Protein AF-A0A849Q914-F1 (afdb_monomer_lite)

Structure (mmCIF, N/CA/C/O backbone):
data_AF-A0A849Q914-F1
#
_entry.id   AF-A0A849Q914-F1
#
loop_
_atom_site.group_PDB
_atom_site.id
_atom_site.type_symbol
_atom_site.label_atom_id
_atom_site.label_alt_id
_atom_site.label_comp_id
_atom_site.label_asym_id
_atom_site.label_entity_id
_atom_site.label_seq_id
_atom_site.pdbx_PDB_ins_code
_atom_site.Cartn_x
_atom_site.Cartn_y
_atom_site.Cartn_z
_atom_site.occupancy
_atom_site.B_iso_or_equiv
_atom_site.auth_seq_id
_atom_site.auth_comp_id
_atom_site.auth_asym_id
_atom_site.auth_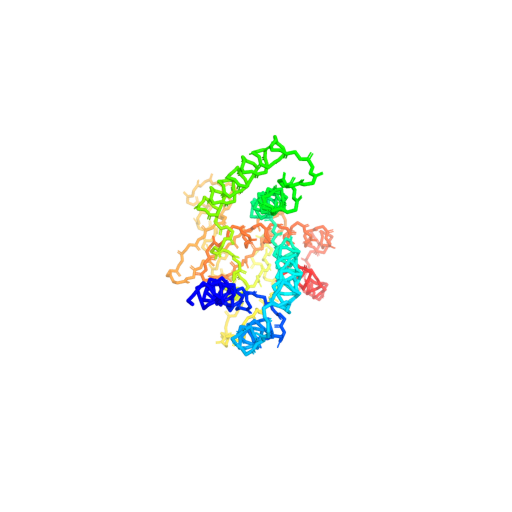atom_id
_atom_site.pdbx_PDB_model_num
ATOM 1 N N . MET A 1 1 ? 28.921 -7.777 -35.679 1.00 70.25 1 MET A N 1
ATOM 2 C CA . MET A 1 1 ? 29.040 -7.859 -34.203 1.00 70.25 1 MET A CA 1
ATOM 3 C C . MET A 1 1 ? 28.288 -6.753 -33.464 1.00 70.25 1 MET A C 1
ATOM 5 O O . MET A 1 1 ? 27.562 -7.087 -32.542 1.00 70.25 1 MET A O 1
ATOM 9 N N . HIS A 1 2 ? 28.379 -5.479 -33.864 1.00 85.31 2 HIS A N 1
ATOM 10 C CA . HIS A 1 2 ? 27.750 -4.351 -33.146 1.00 85.31 2 HIS A CA 1
ATOM 11 C C . HIS A 1 2 ? 26.230 -4.501 -32.893 1.00 85.31 2 HIS A C 1
ATOM 13 O O . HIS A 1 2 ? 25.750 -4.245 -31.796 1.00 85.31 2 HIS A O 1
ATOM 19 N N . ILE A 1 3 ? 25.469 -4.997 -33.877 1.00 89.38 3 ILE A N 1
ATOM 20 C CA . ILE A 1 3 ? 24.004 -5.167 -33.765 1.00 89.38 3 ILE A CA 1
ATOM 21 C C . ILE A 1 3 ? 23.613 -6.214 -32.710 1.00 89.38 3 ILE A C 1
ATOM 23 O O . ILE A 1 3 ? 22.624 -6.033 -32.005 1.00 89.38 3 ILE A O 1
ATOM 27 N N . LEU A 1 4 ? 24.382 -7.301 -32.584 1.00 90.56 4 LEU A N 1
ATOM 28 C CA . LEU A 1 4 ? 24.101 -8.350 -31.598 1.00 90.56 4 LEU A CA 1
ATOM 29 C C . LEU A 1 4 ? 24.264 -7.823 -30.169 1.00 90.56 4 LEU A C 1
ATOM 31 O O . LEU A 1 4 ? 23.431 -8.123 -29.321 1.00 90.56 4 LEU A O 1
ATOM 35 N N . TRP A 1 5 ? 25.277 -6.987 -29.926 1.00 92.12 5 TRP A N 1
ATOM 36 C CA . TRP A 1 5 ? 25.487 -6.339 -28.629 1.00 92.12 5 TRP A CA 1
ATOM 37 C C . TRP A 1 5 ? 24.351 -5.382 -28.261 1.00 92.12 5 TRP A C 1
ATOM 39 O O . TRP A 1 5 ? 23.868 -5.419 -27.133 1.00 92.12 5 TRP A O 1
ATOM 49 N N . ILE A 1 6 ? 23.863 -4.589 -29.222 1.00 88.56 6 ILE A N 1
ATOM 50 C CA . ILE A 1 6 ? 22.700 -3.714 -29.011 1.00 88.56 6 ILE A CA 1
ATOM 51 C C . ILE A 1 6 ? 21.460 -4.544 -28.654 1.00 88.56 6 ILE A C 1
ATOM 53 O O . ILE A 1 6 ? 20.799 -4.263 -27.654 1.00 88.56 6 ILE A O 1
ATOM 57 N N . LYS A 1 7 ? 21.163 -5.597 -29.432 1.00 90.62 7 LYS A N 1
ATOM 58 C CA . LYS A 1 7 ? 20.038 -6.506 -29.148 1.00 90.62 7 LYS A CA 1
ATOM 59 C C . LYS A 1 7 ? 20.150 -7.115 -27.751 1.00 90.62 7 LYS A C 1
ATOM 61 O O . LYS A 1 7 ? 19.164 -7.127 -27.022 1.00 90.62 7 LYS A O 1
ATOM 66 N N . ALA A 1 8 ? 21.336 -7.595 -27.380 1.00 92.31 8 ALA A N 1
ATOM 67 C CA . ALA A 1 8 ? 21.582 -8.180 -26.066 1.00 92.31 8 ALA A CA 1
ATOM 68 C C . ALA A 1 8 ? 21.318 -7.173 -24.936 1.00 92.31 8 ALA A C 1
ATOM 70 O O . ALA A 1 8 ? 20.673 -7.529 -23.953 1.00 92.31 8 ALA A O 1
ATOM 71 N N . GLY A 1 9 ? 21.733 -5.912 -25.103 1.00 89.81 9 GLY A N 1
ATOM 72 C CA . GLY A 1 9 ? 21.447 -4.836 -24.152 1.00 89.81 9 GLY A CA 1
ATOM 73 C C . GLY A 1 9 ? 19.947 -4.595 -23.956 1.00 89.81 9 GLY A C 1
ATOM 74 O O . GLY A 1 9 ? 19.469 -4.596 -22.822 1.00 89.81 9 GLY A O 1
ATOM 75 N N . TYR A 1 10 ? 19.183 -4.471 -25.047 1.00 89.31 10 TYR A N 1
ATOM 76 C CA . TYR A 1 10 ? 17.724 -4.313 -24.967 1.00 89.31 10 TYR A CA 1
ATOM 77 C C . TYR A 1 10 ? 17.042 -5.510 -24.303 1.00 89.31 10 TYR A C 1
ATOM 79 O O . TYR A 1 10 ? 16.193 -5.326 -23.434 1.00 89.31 10 TYR A O 1
ATOM 87 N N . VAL A 1 11 ? 17.423 -6.734 -24.679 1.00 91.69 11 VAL A N 1
ATOM 88 C CA . VAL A 1 11 ? 16.864 -7.952 -24.078 1.00 91.69 11 VAL A CA 1
ATOM 89 C C . VAL A 1 11 ? 17.163 -7.996 -22.580 1.00 91.69 11 VAL A C 1
ATOM 91 O O . VAL A 1 11 ? 16.253 -8.251 -21.799 1.00 91.69 11 VAL A O 1
ATOM 94 N N . ALA A 1 12 ? 18.392 -7.684 -22.159 1.00 92.81 12 ALA A N 1
ATOM 95 C CA . ALA A 1 12 ? 18.756 -7.647 -20.745 1.00 92.81 12 ALA A CA 1
ATOM 96 C C . ALA A 1 12 ? 17.922 -6.623 -19.955 1.00 92.81 12 ALA A C 1
ATOM 98 O O . ALA A 1 12 ? 17.397 -6.951 -18.891 1.00 92.81 12 ALA A O 1
ATOM 99 N N . MET A 1 13 ? 17.733 -5.411 -20.493 1.00 88.44 13 MET A N 1
ATOM 100 C CA . MET A 1 13 ? 16.889 -4.388 -19.862 1.00 88.44 13 MET A CA 1
ATOM 101 C C . MET A 1 13 ? 15.427 -4.832 -19.742 1.00 88.44 13 MET A C 1
ATOM 103 O O . MET A 1 13 ? 14.807 -4.640 -18.697 1.00 88.44 13 MET A O 1
ATOM 107 N N . ILE A 1 14 ? 14.869 -5.451 -20.785 1.00 90.56 14 ILE A N 1
ATOM 108 C CA . ILE A 1 14 ? 13.480 -5.923 -20.758 1.00 90.56 14 ILE A CA 1
ATOM 109 C C . ILE A 1 14 ? 13.318 -7.093 -19.796 1.00 90.56 14 ILE A C 1
ATOM 111 O O . ILE A 1 14 ? 12.334 -7.131 -19.068 1.00 90.56 14 ILE A O 1
ATOM 115 N N . LEU A 1 15 ? 14.278 -8.016 -19.727 1.00 91.50 15 LEU A N 1
ATOM 116 C CA . LEU A 1 15 ? 14.240 -9.105 -18.751 1.00 91.50 15 LEU A CA 1
ATOM 117 C C . LEU A 1 15 ? 14.307 -8.580 -17.311 1.00 91.50 15 LEU A C 1
ATOM 119 O O . LEU A 1 15 ? 13.577 -9.077 -16.454 1.00 91.50 15 LEU A O 1
ATOM 123 N N . ALA A 1 16 ? 15.108 -7.542 -17.050 1.00 89.56 16 ALA A N 1
ATOM 124 C CA . ALA A 1 16 ? 15.115 -6.869 -15.752 1.00 89.56 16 ALA A CA 1
ATOM 125 C C . ALA A 1 16 ? 13.740 -6.253 -15.424 1.00 89.56 16 ALA A C 1
ATOM 127 O O . ALA A 1 16 ? 13.233 -6.428 -14.316 1.00 89.56 16 ALA A O 1
ATOM 128 N N . LEU A 1 17 ? 13.093 -5.607 -16.402 1.00 87.81 17 LEU A N 1
ATOM 129 C CA . LEU A 1 17 ? 11.728 -5.088 -16.253 1.00 87.81 17 LEU A CA 1
ATOM 130 C C . LEU A 1 17 ? 10.697 -6.202 -16.034 1.00 87.81 17 LEU A C 1
ATOM 132 O O . LEU A 1 17 ? 9.824 -6.058 -15.187 1.00 87.81 17 LEU A O 1
ATOM 136 N N . VAL A 1 18 ? 10.799 -7.327 -16.745 1.00 91.25 18 VAL A N 1
ATOM 137 C CA . VAL A 1 18 ? 9.916 -8.494 -16.571 1.00 91.25 18 VAL A CA 1
ATOM 138 C C . VAL A 1 18 ? 10.019 -9.049 -15.155 1.00 91.25 18 VAL A C 1
ATOM 140 O O . VAL A 1 18 ? 8.987 -9.334 -14.548 1.00 91.25 18 VAL A O 1
ATOM 143 N N . ALA A 1 19 ? 11.236 -9.183 -14.621 1.00 88.62 19 ALA A N 1
ATOM 144 C CA . ALA A 1 19 ? 11.455 -9.641 -13.252 1.00 88.62 19 ALA A CA 1
ATOM 145 C C . ALA A 1 19 ? 10.833 -8.676 -12.230 1.00 88.62 19 ALA A C 1
ATOM 147 O O . ALA A 1 19 ? 10.186 -9.109 -11.277 1.00 88.62 19 ALA A O 1
ATOM 148 N N . PHE A 1 20 ? 10.963 -7.369 -12.467 1.00 87.31 20 PHE A N 1
ATOM 149 C CA . PHE A 1 20 ? 10.314 -6.347 -11.652 1.00 87.31 20 PHE A CA 1
ATOM 150 C C . PHE A 1 20 ? 8.779 -6.425 -11.729 1.00 87.31 20 PHE A C 1
ATOM 152 O O . PHE A 1 20 ? 8.122 -6.434 -10.689 1.00 87.31 20 PHE A O 1
ATOM 159 N N . TYR A 1 21 ? 8.195 -6.572 -12.926 1.00 89.06 21 TYR A N 1
ATOM 160 C CA . TYR A 1 21 ? 6.750 -6.781 -13.092 1.00 89.06 21 TYR A CA 1
ATOM 161 C C . TYR A 1 21 ? 6.258 -8.024 -12.382 1.00 89.06 21 TYR A C 1
ATOM 163 O O . TYR A 1 21 ? 5.237 -7.972 -11.709 1.00 89.06 21 TYR A O 1
ATOM 171 N N . PHE A 1 22 ? 7.010 -9.113 -12.480 1.00 89.31 22 PHE A N 1
ATOM 172 C CA . PHE A 1 22 ? 6.649 -10.364 -11.837 1.00 89.31 22 PHE A CA 1
ATOM 173 C C . PHE A 1 22 ? 6.577 -10.212 -10.313 1.00 89.31 22 PHE A C 1
ATOM 175 O O . PHE A 1 22 ? 5.685 -10.768 -9.675 1.00 89.31 22 PHE A O 1
ATOM 182 N N . ALA A 1 23 ? 7.485 -9.427 -9.723 1.00 84.94 23 ALA A N 1
ATOM 183 C CA . ALA A 1 23 ? 7.426 -9.081 -8.308 1.00 84.94 23 ALA A CA 1
ATOM 184 C C . ALA A 1 23 ? 6.233 -8.160 -7.987 1.00 84.94 23 ALA A C 1
ATOM 186 O O . ALA A 1 23 ? 5.504 -8.427 -7.036 1.00 84.94 23 ALA A O 1
ATOM 187 N N . MET A 1 24 ? 5.990 -7.117 -8.790 1.00 83.75 24 MET A N 1
ATOM 188 C CA . MET A 1 24 ? 4.871 -6.185 -8.575 1.00 83.75 24 MET A CA 1
ATOM 189 C C . MET A 1 24 ? 3.490 -6.836 -8.726 1.00 83.75 24 MET A C 1
ATOM 191 O O . MET A 1 24 ? 2.578 -6.527 -7.964 1.00 83.75 24 MET A O 1
ATOM 195 N N . GLU A 1 25 ? 3.310 -7.736 -9.691 1.00 85.06 25 GLU A N 1
ATOM 196 C CA . GLU A 1 25 ? 2.038 -8.427 -9.943 1.00 85.06 25 GLU A CA 1
ATOM 197 C C . GLU A 1 25 ? 1.623 -9.355 -8.800 1.00 85.06 25 GLU A C 1
ATOM 199 O O . GLU A 1 25 ? 0.443 -9.668 -8.676 1.00 85.06 25 GLU A O 1
ATOM 204 N N . ARG A 1 26 ? 2.565 -9.781 -7.950 1.00 81.06 26 ARG A N 1
ATOM 205 C CA . ARG A 1 26 ? 2.239 -10.508 -6.713 1.00 81.06 26 ARG A CA 1
ATOM 206 C C . ARG A 1 26 ? 1.626 -9.605 -5.646 1.00 81.06 26 ARG A C 1
ATOM 208 O O . ARG A 1 26 ? 0.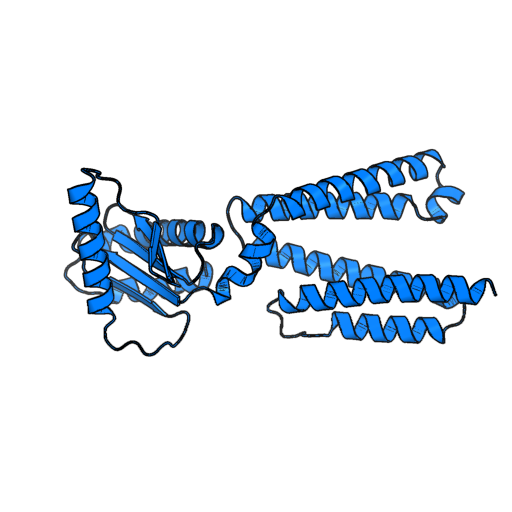939 -10.105 -4.766 1.00 81.06 26 ARG A O 1
ATOM 215 N N . VAL A 1 27 ? 1.894 -8.301 -5.714 1.00 75.81 27 VAL A N 1
ATOM 216 C CA . VAL A 1 27 ? 1.403 -7.302 -4.754 1.00 75.81 27 VAL A CA 1
ATOM 217 C C . VAL A 1 27 ? 0.066 -6.706 -5.204 1.00 75.81 27 VAL A C 1
ATOM 219 O O . VAL A 1 27 ? -0.763 -6.335 -4.379 1.00 75.81 27 VAL A O 1
ATOM 222 N N . LEU A 1 28 ? -0.163 -6.601 -6.514 1.00 76.75 28 LEU A N 1
ATOM 223 C CA . LEU A 1 28 ? -1.410 -6.071 -7.060 1.00 76.75 28 LEU A CA 1
ATOM 224 C C . LEU A 1 28 ? -2.567 -7.081 -6.912 1.00 76.75 28 LEU A C 1
ATOM 226 O O . LEU A 1 28 ? -2.416 -8.232 -7.308 1.00 76.75 28 LEU A O 1
ATOM 230 N N . PRO A 1 29 ? -3.761 -6.659 -6.455 1.00 69.06 29 PRO A N 1
ATOM 231 C CA . PRO A 1 29 ? -4.911 -7.549 -6.266 1.00 69.06 29 PRO A CA 1
ATOM 232 C C . PRO A 1 29 ? -5.704 -7.799 -7.557 1.00 69.06 29 PRO A C 1
ATOM 234 O O . PRO A 1 29 ? -6.812 -8.331 -7.514 1.00 69.06 29 PRO A O 1
ATOM 237 N N . TYR A 1 30 ? -5.197 -7.357 -8.711 1.00 76.38 30 TYR A N 1
ATOM 238 C CA . TYR A 1 30 ? -5.884 -7.561 -9.980 1.00 76.38 30 TYR A CA 1
ATOM 239 C C . TYR A 1 30 ? -5.674 -9.003 -10.463 1.00 76.38 30 TYR A C 1
ATOM 241 O O . TYR A 1 30 ? -4.548 -9.496 -10.415 1.00 76.38 30 TYR A O 1
ATOM 249 N N . PRO A 1 31 ? -6.707 -9.653 -11.032 1.00 73.75 31 PRO A N 1
ATOM 250 C CA . PRO A 1 31 ? -6.624 -11.034 -11.518 1.00 73.75 31 PRO A CA 1
ATOM 251 C C . PRO A 1 31 ? -5.733 -11.195 -12.761 1.00 73.75 31 PRO A C 1
ATOM 253 O O . PRO A 1 31 ? -5.594 -12.292 -13.294 1.00 73.75 31 PRO A O 1
ATOM 256 N N . THR A 1 32 ? -5.115 -10.116 -13.245 1.00 75.56 32 THR A N 1
ATOM 257 C CA . THR A 1 32 ? -4.175 -10.100 -14.371 1.00 75.56 32 THR A CA 1
ATOM 258 C C . THR A 1 32 ? -2.798 -10.634 -13.970 1.00 75.56 32 THR A C 1
ATOM 260 O O . THR A 1 32 ? -1.778 -10.053 -14.343 1.00 75.56 32 THR A O 1
ATOM 263 N N . HIS A 1 33 ? -2.754 -11.711 -13.186 1.00 71.25 33 HIS A N 1
ATOM 264 C CA . HIS A 1 33 ? -1.507 -12.353 -12.794 1.00 71.25 33 HIS A CA 1
ATOM 265 C C . HIS A 1 33 ? -0.747 -12.748 -14.070 1.00 71.25 33 HIS A C 1
ATOM 267 O O . HIS A 1 33 ? -1.279 -13.467 -14.916 1.00 71.25 33 HIS A O 1
ATOM 273 N N . HIS A 1 34 ? 0.478 -12.242 -14.228 1.00 87.56 34 HIS A N 1
ATOM 274 C CA . HIS A 1 34 ? 1.384 -12.487 -15.357 1.00 87.56 34 HIS A CA 1
ATOM 275 C C . HIS A 1 34 ? 1.131 -11.704 -16.647 1.00 87.56 34 HIS A C 1
ATOM 277 O O . HIS A 1 34 ? 1.932 -11.842 -17.570 1.00 87.56 34 HIS A O 1
ATOM 283 N N . ALA A 1 35 ? 0.099 -10.862 -16.755 1.00 88.56 35 ALA A N 1
ATOM 284 C CA . ALA A 1 35 ? -0.178 -10.153 -18.008 1.00 88.56 35 ALA A CA 1
ATOM 285 C C . ALA A 1 35 ? 0.988 -9.239 -18.445 1.00 88.56 35 ALA A C 1
ATOM 287 O O . ALA A 1 35 ? 1.417 -9.286 -19.603 1.00 88.56 35 ALA A O 1
ATOM 288 N N . PHE A 1 36 ? 1.551 -8.455 -17.523 1.00 87.88 36 PHE A N 1
ATOM 289 C CA . PHE A 1 36 ? 2.678 -7.566 -17.802 1.00 87.88 36 PHE A CA 1
ATOM 290 C C . PHE A 1 36 ? 3.968 -8.361 -18.001 1.00 87.88 36 PHE A C 1
ATOM 292 O O . PHE A 1 36 ? 4.693 -8.108 -18.967 1.00 87.88 36 PHE A O 1
ATOM 299 N N . SER A 1 37 ? 4.232 -9.367 -17.164 1.00 91.38 37 SER A N 1
ATOM 300 C CA . SER A 1 37 ? 5.420 -10.217 -17.318 1.00 91.38 37 SER A CA 1
ATOM 301 C C . SER A 1 37 ? 5.430 -10.975 -18.649 1.00 91.38 37 SER A C 1
ATOM 303 O O . SER A 1 37 ? 6.449 -10.981 -19.338 1.00 91.38 37 SER A O 1
ATOM 305 N N . ILE A 1 38 ? 4.297 -11.558 -19.055 1.00 93.31 38 ILE A N 1
ATOM 306 C CA . ILE A 1 38 ? 4.147 -12.251 -20.343 1.00 93.31 38 ILE A CA 1
ATOM 307 C C . ILE A 1 38 ? 4.343 -11.264 -21.493 1.00 93.31 38 ILE A C 1
ATOM 309 O O . ILE A 1 38 ? 5.084 -11.569 -22.427 1.00 93.31 38 ILE A O 1
ATOM 313 N N . SER A 1 39 ? 3.750 -10.065 -21.415 1.00 91.94 39 SER A N 1
ATOM 314 C CA . SER A 1 39 ? 3.932 -9.047 -22.456 1.00 91.94 39 SER A CA 1
ATOM 315 C C . SER A 1 39 ? 5.409 -8.677 -22.648 1.00 91.94 39 SER A C 1
ATOM 317 O O . SER A 1 39 ? 5.887 -8.626 -23.781 1.00 91.94 39 SER A O 1
ATOM 319 N N . GLY A 1 40 ? 6.171 -8.530 -21.559 1.00 91.62 40 GLY A N 1
ATOM 320 C CA . GLY A 1 40 ? 7.600 -8.238 -21.634 1.00 91.62 40 GLY A CA 1
ATOM 321 C C . GLY A 1 40 ? 8.426 -9.401 -22.196 1.00 91.62 40 GLY A C 1
ATOM 322 O O . GLY A 1 40 ? 9.335 -9.160 -22.987 1.00 91.62 40 GLY A O 1
ATOM 323 N N . ILE A 1 41 ? 8.088 -10.658 -21.877 1.00 94.75 41 ILE A N 1
ATOM 324 C CA . ILE A 1 41 ? 8.740 -11.841 -22.475 1.00 94.75 41 ILE A CA 1
ATOM 325 C C . ILE A 1 41 ? 8.481 -11.896 -23.986 1.00 94.75 41 ILE A C 1
ATOM 327 O O . ILE A 1 41 ? 9.414 -12.114 -24.761 1.00 94.75 41 ILE A O 1
ATOM 331 N N . ILE A 1 42 ? 7.237 -11.654 -24.416 1.00 95.06 42 ILE A N 1
ATOM 332 C CA . ILE A 1 42 ? 6.870 -11.610 -25.839 1.00 95.06 42 ILE A CA 1
ATOM 333 C C . ILE A 1 42 ? 7.674 -10.519 -26.553 1.00 95.06 42 ILE A C 1
ATOM 335 O O . ILE A 1 42 ? 8.279 -10.783 -27.592 1.00 95.06 42 ILE A O 1
ATOM 339 N N . ILE A 1 43 ? 7.743 -9.310 -25.987 1.00 93.38 43 ILE A N 1
ATOM 340 C CA . ILE A 1 43 ? 8.510 -8.204 -26.574 1.00 93.38 43 ILE A CA 1
ATOM 341 C C . ILE A 1 43 ? 10.008 -8.535 -26.622 1.00 93.38 43 ILE A C 1
ATOM 343 O O . ILE A 1 43 ? 10.648 -8.295 -27.646 1.00 93.38 43 ILE A O 1
ATOM 347 N N . ALA A 1 44 ? 10.576 -9.127 -25.567 1.00 93.25 44 ALA A N 1
ATOM 348 C CA . ALA A 1 44 ? 11.979 -9.542 -25.552 1.00 93.25 44 ALA A CA 1
ATOM 349 C C . ALA A 1 44 ? 12.284 -10.551 -26.674 1.00 93.25 44 ALA A C 1
ATOM 351 O O . ALA A 1 44 ? 13.272 -10.394 -27.394 1.00 93.25 44 ALA A O 1
ATOM 352 N N . ALA A 1 45 ? 11.407 -11.540 -26.879 1.00 94.94 45 ALA A N 1
ATOM 353 C CA . ALA A 1 45 ? 11.524 -12.501 -27.974 1.00 94.94 45 ALA A CA 1
ATOM 354 C C . ALA A 1 45 ? 11.410 -11.822 -29.351 1.00 94.94 45 ALA A C 1
ATOM 356 O O . ALA A 1 45 ? 12.212 -12.095 -30.249 1.00 94.94 45 ALA A O 1
ATOM 357 N N . LEU A 1 46 ? 10.472 -10.880 -29.509 1.00 94.56 46 LEU A N 1
ATOM 358 C CA . LEU A 1 46 ? 10.321 -10.098 -30.738 1.00 94.56 46 LEU A CA 1
ATOM 359 C C . LEU A 1 46 ? 11.576 -9.273 -31.053 1.00 94.56 46 LEU A C 1
ATOM 361 O O . LEU A 1 46 ? 11.973 -9.208 -32.214 1.00 94.56 46 LEU A O 1
ATOM 365 N N . ILE A 1 47 ? 12.263 -8.702 -30.057 1.00 93.19 47 ILE A N 1
ATOM 366 C CA . ILE A 1 47 ? 13.507 -7.941 -30.281 1.00 93.19 47 ILE A CA 1
ATOM 367 C C . ILE A 1 47 ? 14.619 -8.816 -30.874 1.00 93.19 47 ILE A C 1
ATOM 369 O O . ILE A 1 47 ? 15.340 -8.374 -31.781 1.00 93.19 47 ILE A O 1
ATOM 373 N N . ILE A 1 48 ? 14.733 -10.069 -30.424 1.00 94.31 48 ILE A N 1
ATOM 374 C CA . ILE A 1 48 ? 15.739 -11.015 -30.928 1.00 94.31 48 ILE A CA 1
ATOM 375 C C . ILE A 1 48 ? 15.555 -11.240 -32.434 1.00 94.31 48 ILE A C 1
ATOM 377 O O . ILE A 1 48 ? 16.532 -11.163 -33.185 1.00 94.31 48 ILE A O 1
ATOM 381 N N . VAL A 1 49 ? 14.314 -11.418 -32.894 1.00 95.62 49 VAL A N 1
ATOM 382 C CA . VAL A 1 49 ? 13.995 -11.707 -34.305 1.00 95.62 49 VAL A CA 1
ATOM 383 C C . VAL A 1 49 ? 13.873 -10.432 -35.155 1.00 95.62 49 VAL A C 1
ATOM 385 O O . VAL A 1 49 ? 14.172 -10.452 -36.346 1.00 95.62 49 VAL A O 1
ATOM 388 N N . SER A 1 50 ? 13.494 -9.299 -34.556 1.00 94.19 50 SER A N 1
ATOM 389 C CA . SER A 1 50 ? 13.175 -8.070 -35.294 1.00 94.19 50 SER A CA 1
ATOM 390 C C . SER A 1 50 ? 14.380 -7.432 -36.017 1.00 94.19 50 SER A C 1
ATOM 392 O O . SER A 1 50 ? 15.513 -7.463 -35.514 1.00 94.19 50 SER A O 1
ATOM 394 N N . PRO A 1 51 ? 14.161 -6.800 -37.185 1.00 94.75 51 PRO A N 1
ATOM 395 C CA . PRO A 1 51 ? 15.123 -5.897 -37.815 1.00 94.75 51 PRO A CA 1
ATOM 396 C C . PRO A 1 51 ? 15.507 -4.712 -36.914 1.00 94.75 51 PRO A C 1
ATOM 398 O O . PRO A 1 51 ? 14.705 -4.246 -36.107 1.00 94.75 51 PRO A O 1
ATOM 401 N N . SER A 1 52 ? 16.715 -4.166 -37.095 1.00 89.19 52 SER A N 1
ATOM 402 C CA . SER A 1 5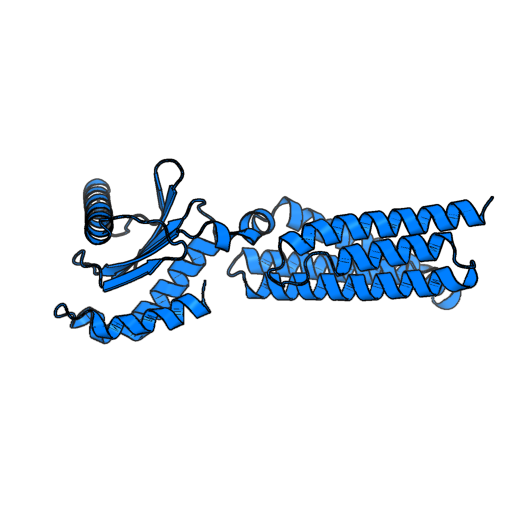2 ? 17.261 -3.075 -36.263 1.00 89.19 52 SER A CA 1
ATOM 403 C C . SER A 1 52 ? 16.380 -1.824 -36.197 1.00 89.19 52 SER A C 1
ATOM 405 O O . SER A 1 52 ? 16.274 -1.217 -35.136 1.00 89.19 52 SER A O 1
ATOM 407 N N . HIS A 1 53 ? 15.707 -1.461 -37.290 1.00 88.88 53 HIS A N 1
ATOM 408 C CA . HIS A 1 53 ? 14.837 -0.283 -37.332 1.00 88.88 53 HIS A CA 1
ATOM 409 C C . HIS A 1 53 ? 13.551 -0.438 -36.498 1.00 88.88 53 HIS A C 1
ATOM 411 O O . HIS A 1 53 ? 12.992 0.565 -36.067 1.00 88.88 53 HIS A O 1
ATOM 417 N N . LEU A 1 54 ? 13.090 -1.669 -36.226 1.00 92.00 54 LEU A N 1
ATOM 418 C CA . LEU A 1 54 ? 11.890 -1.911 -35.411 1.00 92.00 54 LEU A CA 1
ATOM 419 C C . LEU A 1 54 ? 12.166 -1.920 -33.902 1.00 92.00 54 LEU A C 1
ATOM 421 O O . LEU A 1 54 ? 11.239 -1.762 -33.108 1.00 92.00 54 LEU A O 1
ATOM 425 N N . MET A 1 55 ? 13.428 -2.066 -33.487 1.00 87.81 55 MET A N 1
ATOM 426 C CA . MET A 1 55 ? 13.792 -2.203 -32.070 1.00 87.81 55 MET A CA 1
ATOM 427 C C . MET A 1 55 ? 13.421 -0.980 -31.240 1.00 87.81 55 MET A C 1
ATOM 429 O O . MET A 1 55 ? 12.961 -1.129 -30.113 1.00 87.81 55 MET A O 1
ATOM 433 N N . VAL A 1 56 ? 13.589 0.220 -31.802 1.00 85.44 56 VAL A N 1
ATOM 434 C CA . VAL A 1 56 ? 13.270 1.477 -31.112 1.00 85.44 56 VAL A CA 1
ATOM 435 C C . VAL A 1 56 ? 11.776 1.551 -30.801 1.00 85.44 56 VAL A C 1
ATOM 437 O O . VAL A 1 56 ? 11.399 1.890 -29.681 1.00 85.44 56 VAL A O 1
ATOM 440 N N . TYR A 1 57 ? 10.924 1.165 -31.754 1.00 90.31 57 TYR A N 1
ATOM 441 C CA . TYR A 1 57 ? 9.476 1.142 -31.553 1.00 90.31 57 TYR A CA 1
ATOM 442 C C . TYR A 1 57 ? 9.066 0.093 -30.513 1.00 90.31 57 TYR A C 1
ATOM 444 O O . TYR A 1 57 ? 8.270 0.399 -29.629 1.00 90.31 57 TYR A O 1
ATOM 452 N N . LEU A 1 58 ? 9.655 -1.109 -30.549 1.00 89.56 58 LEU A N 1
ATOM 453 C CA . LEU A 1 58 ? 9.397 -2.146 -29.542 1.00 89.56 58 LEU A CA 1
ATOM 454 C C . LEU A 1 58 ? 9.829 -1.699 -28.136 1.00 89.56 58 LEU A C 1
ATOM 456 O O . LEU A 1 58 ? 9.061 -1.823 -27.181 1.00 89.56 58 LEU A O 1
ATOM 460 N N . ALA A 1 59 ? 11.017 -1.108 -28.004 1.00 86.62 59 ALA A N 1
ATOM 461 C CA . ALA A 1 59 ? 11.495 -0.567 -26.735 1.00 86.62 59 ALA A CA 1
ATOM 462 C C . ALA A 1 59 ? 10.589 0.561 -26.212 1.00 86.62 59 ALA A C 1
ATOM 464 O O . ALA A 1 59 ? 10.264 0.592 -25.022 1.00 86.62 59 ALA A O 1
ATOM 465 N N . LEU A 1 60 ? 10.119 1.451 -27.093 1.00 87.00 60 LEU A N 1
ATOM 466 C CA . LEU A 1 60 ? 9.162 2.497 -26.736 1.00 87.00 60 LEU A CA 1
ATOM 467 C C . LEU A 1 60 ? 7.837 1.901 -26.240 1.00 87.00 60 LEU A C 1
ATOM 469 O O . LEU A 1 60 ? 7.352 2.309 -25.187 1.00 87.00 60 LEU A O 1
ATOM 473 N N . THR A 1 61 ? 7.279 0.904 -26.938 1.00 89.75 61 THR A N 1
ATOM 474 C CA . THR A 1 61 ? 6.042 0.237 -26.492 1.00 89.75 61 THR A CA 1
ATOM 475 C C . THR A 1 61 ? 6.204 -0.403 -25.118 1.00 89.75 61 THR A C 1
ATOM 477 O O . THR A 1 61 ? 5.355 -0.197 -24.253 1.00 89.75 61 THR A O 1
ATOM 480 N N . MET A 1 62 ? 7.328 -1.082 -24.863 1.00 88.19 62 MET A N 1
ATOM 481 C CA . MET A 1 62 ? 7.620 -1.647 -23.545 1.00 88.19 62 MET A CA 1
ATOM 482 C C . MET A 1 62 ? 7.745 -0.562 -22.477 1.00 88.19 62 MET A C 1
ATOM 484 O O . MET A 1 62 ? 7.272 -0.741 -21.360 1.00 88.19 62 MET A O 1
ATOM 488 N N . THR A 1 63 ? 8.344 0.579 -22.813 1.00 87.06 63 THR A N 1
ATOM 489 C CA . THR A 1 63 ? 8.503 1.707 -21.885 1.00 87.06 63 THR A CA 1
ATOM 490 C C . THR A 1 63 ? 7.146 2.306 -21.511 1.00 87.06 63 THR A C 1
ATOM 492 O O . THR A 1 63 ? 6.916 2.604 -20.343 1.00 87.06 63 THR A O 1
ATOM 495 N N . LEU A 1 64 ? 6.219 2.421 -22.467 1.00 90.00 64 LEU A N 1
ATOM 496 C CA . LEU A 1 64 ? 4.852 2.891 -22.219 1.00 90.00 64 LEU A CA 1
ATOM 497 C C . LEU A 1 64 ? 4.039 1.902 -21.378 1.00 90.00 64 LEU A C 1
ATOM 499 O O . LEU A 1 64 ? 3.406 2.317 -20.408 1.00 90.00 64 LEU A O 1
ATOM 503 N N . ILE A 1 65 ? 4.100 0.603 -21.697 1.00 89.75 65 ILE A N 1
ATOM 504 C CA . ILE A 1 65 ? 3.506 -0.460 -20.865 1.00 89.75 65 ILE A CA 1
ATOM 505 C C . ILE A 1 65 ? 4.086 -0.386 -19.453 1.00 89.75 65 ILE A C 1
ATOM 507 O O . ILE A 1 65 ? 3.352 -0.489 -18.468 1.00 89.75 65 ILE A O 1
ATOM 511 N N . THR A 1 66 ? 5.395 -0.145 -19.360 1.00 87.69 66 THR A N 1
ATOM 512 C CA . THR A 1 66 ? 6.091 -0.102 -18.084 1.00 87.69 66 THR A CA 1
ATOM 513 C C . THR A 1 66 ? 5.607 1.077 -17.235 1.00 87.69 66 THR A C 1
ATOM 515 O O . THR A 1 66 ? 5.165 0.936 -16.092 1.00 87.69 66 THR A O 1
ATOM 518 N N . LEU A 1 67 ? 5.616 2.267 -17.832 1.00 89.62 67 LEU A N 1
ATOM 519 C CA . LEU A 1 67 ? 5.131 3.482 -17.197 1.00 89.62 67 LEU A CA 1
ATOM 520 C C . LEU A 1 67 ? 3.684 3.311 -16.721 1.00 89.62 67 LEU A C 1
ATOM 522 O O . LEU A 1 67 ? 3.374 3.629 -15.576 1.00 89.62 67 LEU A O 1
ATOM 526 N N . PHE A 1 68 ? 2.819 2.752 -17.569 1.00 90.62 68 PHE A N 1
ATOM 527 C CA . PHE A 1 68 ? 1.426 2.494 -17.227 1.00 90.62 68 PHE A CA 1
ATOM 528 C C . PHE A 1 68 ? 1.287 1.540 -16.032 1.00 90.62 68 PHE A C 1
ATOM 530 O O . PHE A 1 68 ? 0.590 1.862 -15.070 1.00 90.62 68 PHE A O 1
ATOM 537 N N . GLY A 1 69 ? 1.993 0.405 -16.045 1.00 89.25 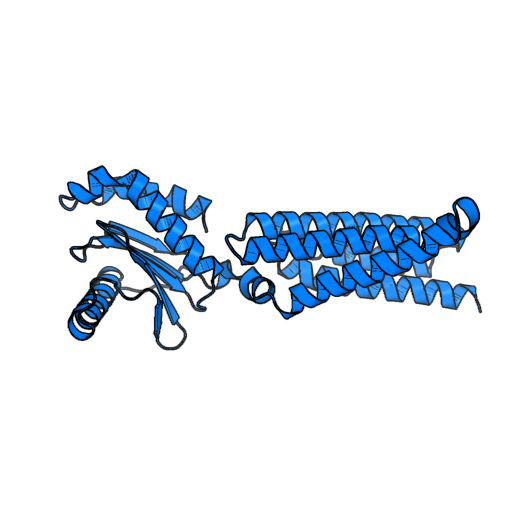69 GLY A N 1
ATOM 538 C CA . GLY A 1 69 ? 1.960 -0.563 -14.948 1.00 89.25 69 GLY A CA 1
ATOM 539 C C . GLY A 1 69 ? 2.458 0.023 -13.623 1.00 89.25 69 GLY A C 1
ATOM 540 O O . GLY A 1 69 ? 1.851 -0.205 -12.578 1.00 89.25 69 GLY A O 1
ATOM 541 N N . ILE A 1 70 ? 3.513 0.843 -13.657 1.00 89.69 70 ILE A N 1
ATOM 542 C CA . ILE A 1 70 ? 4.048 1.495 -12.453 1.00 89.69 70 ILE A CA 1
ATOM 543 C C . ILE A 1 70 ? 3.091 2.570 -11.925 1.00 89.69 70 ILE A C 1
ATOM 545 O O . ILE A 1 70 ? 2.885 2.671 -10.716 1.00 89.69 70 ILE A O 1
ATOM 549 N N . VAL A 1 71 ? 2.457 3.349 -12.806 1.00 90.69 71 VAL A N 1
ATOM 550 C CA . VAL A 1 71 ? 1.425 4.315 -12.399 1.00 90.69 71 VAL A CA 1
ATOM 551 C C . VAL A 1 71 ? 0.256 3.602 -11.724 1.00 90.69 71 VAL A C 1
ATOM 553 O O . VAL A 1 71 ? -0.178 4.035 -10.656 1.00 90.69 71 VAL A O 1
ATOM 556 N N . LEU A 1 72 ? -0.225 2.491 -12.293 1.00 89.88 72 LEU A N 1
ATOM 557 C CA . LEU A 1 72 ? -1.275 1.684 -11.669 1.00 89.88 72 LEU A CA 1
ATOM 558 C C . LEU A 1 72 ? -0.849 1.159 -10.295 1.00 89.88 72 LEU A C 1
ATOM 560 O O . LEU A 1 72 ? -1.634 1.257 -9.351 1.00 89.88 72 LEU A O 1
ATOM 564 N N . PHE A 1 73 ? 0.387 0.669 -10.168 1.00 89.56 73 PHE A N 1
ATOM 565 C CA . PHE A 1 73 ? 0.950 0.228 -8.894 1.00 89.56 73 PHE A CA 1
ATOM 566 C C . PHE A 1 73 ? 0.945 1.345 -7.848 1.00 89.56 73 PHE A C 1
ATOM 568 O O . PHE A 1 73 ? 0.363 1.176 -6.780 1.00 89.56 73 PHE A O 1
ATOM 575 N N . PHE A 1 74 ? 1.500 2.520 -8.155 1.00 90.38 74 PHE A N 1
ATOM 576 C CA . PHE A 1 74 ? 1.519 3.630 -7.200 1.00 90.38 74 PHE A CA 1
ATOM 577 C C . PHE A 1 74 ? 0.120 4.136 -6.845 1.00 90.38 74 PHE A C 1
ATOM 579 O O . PHE A 1 74 ? -0.142 4.425 -5.677 1.00 90.38 74 PHE A O 1
ATOM 586 N N . VAL A 1 75 ? -0.796 4.231 -7.814 1.00 90.31 75 VAL A N 1
ATOM 587 C CA . VAL A 1 75 ? -2.185 4.643 -7.553 1.00 90.31 75 VAL A CA 1
ATOM 588 C C . VAL A 1 75 ? -2.884 3.639 -6.642 1.00 90.31 75 VAL A C 1
ATOM 590 O O . VAL A 1 75 ? -3.561 4.050 -5.699 1.00 90.31 75 VAL A O 1
ATOM 593 N N . HIS A 1 76 ? -2.704 2.344 -6.897 1.00 88.81 76 HIS A N 1
ATOM 594 C CA . HIS A 1 76 ? -3.276 1.283 -6.081 1.00 88.81 76 HIS A CA 1
ATOM 595 C C . HIS A 1 76 ? -2.714 1.318 -4.652 1.00 88.81 76 HIS A C 1
ATOM 597 O O . HIS A 1 76 ? -3.473 1.478 -3.694 1.00 88.81 76 HIS A O 1
ATOM 603 N N . SER A 1 77 ? -1.388 1.302 -4.506 1.00 87.88 77 SER A N 1
ATOM 604 C CA . SER A 1 77 ? -0.703 1.345 -3.209 1.00 87.88 77 SER A CA 1
ATOM 605 C C . SER A 1 77 ? -1.045 2.606 -2.408 1.00 87.88 77 SER A C 1
ATOM 607 O O . SER A 1 77 ? -1.265 2.542 -1.199 1.00 87.88 77 SER A O 1
ATOM 609 N N . ARG A 1 78 ? -1.177 3.767 -3.065 1.00 90.38 78 ARG A N 1
ATOM 610 C CA . ARG A 1 78 ? -1.588 5.027 -2.420 1.00 90.38 78 ARG A CA 1
ATOM 611 C C . ARG A 1 78 ? -3.037 5.013 -1.930 1.00 90.38 78 ARG A C 1
ATOM 613 O O . ARG A 1 78 ? -3.347 5.746 -0.991 1.00 90.38 78 ARG A O 1
ATOM 620 N N . ARG A 1 79 ? -3.931 4.273 -2.594 1.00 88.56 79 ARG A N 1
ATOM 621 C CA . ARG A 1 79 ? -5.341 4.140 -2.188 1.00 88.56 79 ARG A CA 1
ATOM 622 C C . ARG A 1 79 ? -5.518 3.141 -1.045 1.00 88.56 79 ARG A C 1
ATOM 624 O O . ARG A 1 79 ? -6.365 3.376 -0.197 1.00 88.56 79 ARG A O 1
ATOM 631 N N . GLY A 1 80 ? -4.718 2.075 -1.002 1.00 83.94 80 GLY A N 1
ATOM 632 C CA . GLY A 1 80 ? -4.813 1.047 0.042 1.00 83.94 80 GLY A CA 1
ATOM 633 C C . GLY A 1 80 ? -4.189 1.434 1.389 1.00 83.94 80 GLY A C 1
ATOM 634 O O . GLY A 1 80 ? -4.524 0.840 2.414 1.00 83.94 80 GLY A O 1
ATOM 635 N N . THR A 1 81 ? -3.300 2.430 1.406 1.00 86.50 81 THR A N 1
ATOM 636 C CA . THR A 1 81 ? -2.492 2.806 2.578 1.00 86.50 81 THR A CA 1
ATOM 637 C C . THR A 1 81 ? -2.890 4.162 3.168 1.00 86.50 81 THR A C 1
ATOM 639 O O . THR A 1 81 ? -3.391 5.049 2.473 1.00 86.50 81 THR A O 1
ATOM 642 N N . THR A 1 82 ? -2.634 4.353 4.464 1.00 85.06 82 THR A N 1
ATOM 643 C CA . THR A 1 82 ? -2.935 5.588 5.211 1.00 85.06 82 THR A CA 1
ATOM 644 C C . THR A 1 82 ? -1.715 6.080 6.002 1.00 85.06 82 THR A C 1
ATOM 646 O O . THR A 1 82 ? -0.691 5.400 6.094 1.00 85.06 82 THR A O 1
ATOM 649 N N . GLY A 1 83 ? -1.784 7.310 6.523 1.00 86.75 83 GLY A N 1
ATOM 650 C CA . GLY A 1 83 ? -0.757 7.873 7.407 1.00 86.75 83 GLY A CA 1
ATOM 651 C C . GLY A 1 83 ? 0.639 8.008 6.782 1.00 86.75 83 GLY A C 1
ATOM 652 O O . GLY A 1 83 ? 0.803 8.476 5.651 1.00 86.75 83 GLY A O 1
ATOM 653 N N . GLU A 1 84 ? 1.664 7.630 7.551 1.00 86.12 84 GLU A N 1
ATOM 654 C CA . GLU A 1 84 ? 3.074 7.775 7.164 1.00 86.12 84 GLU A CA 1
ATOM 655 C C . GLU A 1 84 ? 3.459 6.912 5.959 1.00 86.12 84 GLU A C 1
ATOM 657 O O . GLU A 1 84 ? 4.167 7.394 5.077 1.00 86.12 84 GLU A O 1
ATOM 662 N N . VAL A 1 85 ? 2.908 5.699 5.858 1.00 87.19 85 VAL A N 1
ATOM 663 C CA . VAL A 1 85 ? 3.120 4.791 4.719 1.00 87.19 85 VAL A CA 1
ATOM 664 C C . VAL A 1 85 ? 2.692 5.456 3.411 1.00 87.19 85 VAL A C 1
ATOM 666 O O . VAL A 1 85 ? 3.436 5.474 2.431 1.00 87.19 85 VAL A O 1
ATOM 669 N N . ARG A 1 86 ? 1.520 6.105 3.407 1.00 89.75 86 ARG A N 1
ATOM 670 C CA . ARG A 1 86 ? 1.026 6.847 2.240 1.00 89.75 86 ARG A CA 1
ATOM 671 C C . ARG A 1 86 ? 1.942 8.017 1.877 1.00 89.75 86 ARG A C 1
ATOM 673 O O . ARG A 1 86 ? 2.141 8.307 0.696 1.00 89.75 86 ARG A O 1
ATOM 680 N N . ARG A 1 87 ? 2.491 8.712 2.878 1.00 91.31 87 ARG A N 1
ATOM 681 C CA . ARG A 1 87 ? 3.445 9.812 2.669 1.00 91.31 87 ARG A CA 1
ATOM 682 C C . ARG A 1 87 ? 4.735 9.306 2.028 1.00 91.31 87 ARG A C 1
ATOM 684 O O . ARG A 1 87 ? 5.235 9.957 1.111 1.00 91.31 87 ARG A O 1
ATOM 691 N N . ASP A 1 88 ? 5.233 8.156 2.457 1.00 91.81 88 ASP A N 1
ATOM 692 C CA . ASP A 1 88 ? 6.433 7.555 1.883 1.00 91.81 88 ASP A CA 1
ATOM 693 C C . ASP A 1 88 ? 6.192 7.058 0.458 1.00 91.81 88 ASP A C 1
ATOM 695 O O . ASP A 1 88 ? 6.976 7.387 -0.428 1.00 91.81 88 ASP A O 1
ATOM 699 N N . ILE A 1 89 ? 5.056 6.406 0.183 1.00 91.75 89 ILE A N 1
ATOM 700 C CA . ILE A 1 89 ? 4.655 6.037 -1.185 1.00 91.75 89 ILE A CA 1
ATOM 701 C C . ILE A 1 89 ? 4.583 7.276 -2.090 1.00 91.75 89 ILE A C 1
ATOM 703 O O . ILE A 1 89 ? 5.066 7.240 -3.222 1.00 91.75 89 ILE A O 1
ATOM 707 N N . ASN A 1 90 ? 4.045 8.403 -1.605 1.00 93.88 90 ASN A N 1
ATOM 708 C CA . ASN A 1 90 ? 4.033 9.653 -2.376 1.00 93.88 90 ASN A CA 1
ATOM 709 C C . ASN A 1 90 ? 5.456 10.165 -2.656 1.00 93.88 90 ASN A C 1
ATOM 711 O O . ASN A 1 90 ? 5.739 10.597 -3.771 1.00 93.88 90 ASN A O 1
ATOM 715 N N . ARG A 1 91 ? 6.367 10.103 -1.676 1.00 94.44 91 ARG A N 1
ATOM 716 C CA . ARG A 1 91 ? 7.774 10.501 -1.857 1.00 94.44 91 ARG A CA 1
ATOM 717 C C . ARG A 1 91 ? 8.502 9.586 -2.844 1.00 94.44 91 ARG A C 1
ATOM 719 O O . ARG A 1 91 ? 9.210 10.096 -3.709 1.00 94.44 91 ARG A O 1
ATOM 726 N N . MET A 1 92 ? 8.272 8.271 -2.777 1.00 93.50 92 MET A N 1
ATOM 727 C CA . MET A 1 92 ? 8.770 7.310 -3.770 1.00 93.50 92 MET A CA 1
ATOM 728 C C . MET A 1 92 ? 8.238 7.644 -5.164 1.00 93.50 92 MET A C 1
ATOM 730 O O . MET A 1 92 ? 9.007 7.695 -6.117 1.00 93.50 92 MET A O 1
ATOM 734 N N . THR A 1 93 ? 6.942 7.945 -5.274 1.00 93.56 93 THR A N 1
ATOM 735 C CA . THR A 1 93 ? 6.304 8.323 -6.542 1.00 93.56 93 THR A CA 1
ATOM 736 C C . THR A 1 93 ? 6.972 9.566 -7.139 1.00 93.56 93 THR A C 1
ATOM 738 O O . THR A 1 93 ? 7.313 9.576 -8.319 1.00 93.56 93 THR A O 1
ATOM 741 N N . ILE A 1 94 ? 7.222 10.599 -6.326 1.00 95.12 94 ILE A N 1
ATOM 742 C CA . ILE A 1 94 ? 7.920 11.818 -6.762 1.00 95.12 94 ILE A CA 1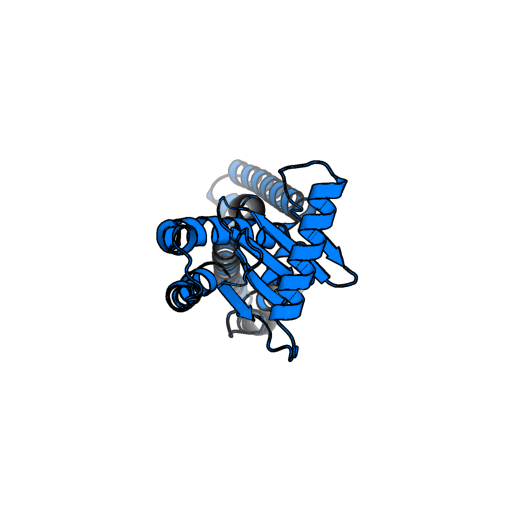
ATOM 743 C C . ILE A 1 94 ? 9.343 11.491 -7.229 1.00 95.12 94 ILE A C 1
ATOM 745 O O . ILE A 1 94 ? 9.717 11.884 -8.332 1.00 95.12 94 ILE A O 1
ATOM 749 N N . GLY A 1 95 ? 10.120 10.746 -6.433 1.00 95.44 95 GLY A N 1
ATOM 750 C CA . GLY A 1 95 ? 11.483 10.344 -6.801 1.00 95.44 95 GLY A CA 1
ATOM 751 C C . GLY A 1 95 ? 11.523 9.563 -8.117 1.00 95.44 95 GLY A C 1
ATOM 752 O O . GLY A 1 95 ? 12.354 9.838 -8.981 1.00 95.44 95 GLY A O 1
ATOM 753 N N . PHE A 1 96 ? 10.560 8.664 -8.315 1.00 94.12 96 PHE A N 1
ATOM 754 C CA . PHE A 1 96 ? 10.410 7.889 -9.540 1.00 94.12 96 PHE A CA 1
ATOM 755 C C . PHE A 1 96 ? 10.095 8.764 -10.765 1.00 94.12 96 PHE A C 1
ATOM 757 O O . PHE A 1 96 ? 10.747 8.628 -11.799 1.00 94.12 96 PHE A O 1
ATOM 764 N N . PHE A 1 97 ? 9.155 9.711 -10.665 1.00 94.50 97 PHE A N 1
ATOM 765 C CA . PHE A 1 97 ? 8.861 10.624 -11.777 1.00 94.50 97 PHE A CA 1
ATOM 766 C C . PHE A 1 97 ? 10.028 11.564 -12.093 1.00 94.50 97 PHE A C 1
ATOM 768 O O . PHE A 1 97 ? 10.315 11.797 -13.266 1.00 94.50 97 PHE A O 1
ATOM 775 N N . VAL A 1 98 ? 10.742 12.058 -11.077 1.00 96.56 98 VAL A N 1
ATOM 776 C CA . VAL A 1 98 ? 11.975 12.838 -11.273 1.00 96.56 98 VAL A CA 1
ATOM 777 C C . VAL A 1 98 ? 13.024 12.002 -12.010 1.00 96.56 98 VAL A C 1
ATOM 779 O O . VAL A 1 98 ? 13.640 12.494 -12.956 1.00 96.56 98 VAL A O 1
ATOM 782 N N . ALA A 1 99 ? 13.173 10.724 -11.646 1.00 95.38 99 ALA A N 1
ATOM 783 C CA . ALA A 1 99 ? 14.073 9.804 -12.332 1.00 95.38 99 ALA A CA 1
ATOM 784 C C . ALA A 1 99 ? 13.666 9.581 -13.798 1.00 95.38 99 ALA A C 1
ATOM 786 O O . ALA A 1 99 ? 14.527 9.635 -14.671 1.00 95.38 99 ALA A O 1
ATOM 787 N N . ILE A 1 100 ? 12.373 9.404 -14.100 1.00 92.75 100 ILE A N 1
ATOM 788 C CA . ILE A 1 100 ? 11.891 9.276 -15.488 1.00 92.75 100 ILE A CA 1
ATOM 789 C C . ILE A 1 100 ? 12.187 10.536 -16.297 1.00 92.75 100 ILE A C 1
ATOM 791 O O . ILE A 1 100 ? 12.688 10.435 -17.414 1.00 92.75 100 ILE A O 1
ATOM 795 N N . ILE A 1 101 ? 11.900 11.719 -15.752 1.00 94.38 101 ILE A N 1
ATOM 796 C CA . ILE A 1 101 ? 12.180 12.987 -16.438 1.00 94.38 101 ILE A CA 1
ATOM 797 C C . ILE A 1 101 ? 13.685 13.107 -16.712 1.00 94.38 101 ILE A C 1
ATOM 799 O O . ILE A 1 101 ? 14.085 13.445 -17.827 1.00 94.38 101 ILE A O 1
ATOM 803 N N . GLY A 1 102 ? 14.522 12.756 -15.731 1.00 95.62 102 GLY A N 1
ATOM 804 C CA . GLY A 1 102 ? 15.971 12.693 -15.902 1.00 95.62 102 GLY A CA 1
ATOM 805 C C . GLY A 1 102 ? 16.403 11.702 -16.988 1.00 95.62 102 GLY A C 1
ATOM 806 O O . GLY A 1 102 ? 17.220 12.037 -17.845 1.00 95.62 102 GLY A O 1
ATOM 807 N N . PHE A 1 103 ? 15.803 10.509 -17.011 1.00 91.94 103 PHE A N 1
ATOM 808 C CA . PHE A 1 103 ? 16.044 9.489 -18.031 1.00 91.94 103 PHE A CA 1
ATOM 809 C C . PHE A 1 103 ? 15.654 9.969 -19.435 1.00 91.94 103 PHE A C 1
ATOM 811 O O . PHE A 1 103 ? 16.419 9.788 -20.378 1.00 91.94 103 PHE A O 1
ATOM 818 N N . MET A 1 104 ? 14.511 10.644 -19.586 1.00 90.56 104 MET A N 1
ATOM 819 C CA . MET A 1 104 ? 14.102 11.237 -20.864 1.00 90.56 104 MET A CA 1
ATOM 820 C C . MET A 1 104 ? 15.075 12.331 -21.321 1.00 90.56 104 MET A C 1
ATOM 822 O O . MET A 1 104 ? 15.412 12.390 -22.502 1.00 90.56 104 MET A O 1
ATOM 826 N N . GLY A 1 105 ? 15.591 13.146 -20.394 1.00 92.50 105 GLY A N 1
ATOM 827 C CA . GLY A 1 105 ? 16.642 14.131 -20.677 1.00 92.50 105 GLY A CA 1
ATOM 828 C C . GLY A 1 105 ? 17.959 13.511 -21.162 1.00 92.50 105 GLY A C 1
ATOM 829 O O . GLY A 1 105 ? 18.759 14.183 -21.805 1.00 92.50 105 GLY A O 1
ATOM 830 N N . ARG A 1 106 ? 18.173 12.217 -20.899 1.00 93.06 106 ARG A N 1
ATOM 831 C CA . ARG A 1 106 ? 19.343 11.438 -21.330 1.00 93.06 106 ARG A CA 1
ATOM 832 C C . ARG A 1 106 ? 19.169 10.730 -22.670 1.00 93.06 106 ARG A C 1
ATOM 834 O O . ARG A 1 106 ? 20.070 9.998 -23.073 1.00 93.06 106 ARG A O 1
ATOM 841 N N . ALA A 1 107 ? 18.052 10.926 -23.364 1.00 88.62 107 ALA A N 1
ATOM 842 C CA . ALA A 1 107 ? 17.876 10.375 -24.699 1.00 88.62 107 ALA A CA 1
ATOM 843 C C . ALA A 1 107 ? 18.834 11.042 -25.704 1.00 88.62 107 ALA A C 1
ATOM 845 O O . ALA A 1 107 ? 19.016 12.260 -25.678 1.00 88.62 107 ALA A O 1
ATOM 846 N N . ASP A 1 108 ? 19.377 10.267 -26.648 1.00 87.75 108 ASP A N 1
ATOM 847 C CA . ASP A 1 108 ? 20.281 10.774 -27.698 1.00 87.75 108 ASP A CA 1
ATOM 848 C C . ASP A 1 108 ? 19.649 11.920 -28.499 1.00 87.75 108 ASP A C 1
ATOM 850 O O . ASP A 1 108 ? 20.315 12.884 -28.871 1.00 87.75 108 ASP A O 1
ATOM 854 N N . PHE A 1 109 ? 18.328 11.864 -28.699 1.00 87.00 109 PHE A N 1
ATOM 855 C CA . PHE A 1 109 ? 17.569 12.942 -29.324 1.00 87.00 109 PHE A CA 1
ATOM 856 C C . PHE A 1 109 ? 17.786 14.294 -28.622 1.00 87.00 109 PHE A C 1
ATOM 858 O O . PHE A 1 109 ? 17.982 15.298 -29.301 1.00 87.00 109 PHE A O 1
ATOM 865 N N . VAL A 1 110 ? 17.795 14.324 -27.286 1.00 91.31 110 VAL A N 1
ATOM 866 C CA . VAL A 1 110 ? 17.993 15.549 -26.493 1.00 91.31 110 VAL A CA 1
ATOM 867 C C . VAL A 1 110 ? 19.414 16.080 -26.664 1.00 91.31 110 VAL A C 1
ATOM 869 O O . VAL A 1 110 ? 19.595 17.287 -26.827 1.00 91.31 110 VAL A O 1
ATOM 872 N N . TYR A 1 111 ? 20.404 15.183 -26.687 1.00 92.50 111 TYR A N 1
ATOM 873 C CA . TYR A 1 111 ? 21.804 15.547 -26.895 1.00 92.50 111 TYR A CA 1
ATOM 874 C C . TYR A 1 111 ? 22.027 16.194 -28.268 1.00 92.50 111 TYR A C 1
ATOM 876 O O . TYR A 1 111 ? 22.615 17.269 -28.350 1.00 92.50 111 TYR A O 1
ATOM 884 N N . TYR A 1 112 ? 21.508 15.580 -29.336 1.00 94.12 112 TYR A N 1
ATOM 885 C CA . TYR A 1 112 ? 21.739 16.057 -30.703 1.00 94.12 112 TYR A CA 1
ATOM 886 C C . TYR A 1 112 ? 20.834 17.223 -31.137 1.00 94.12 112 TYR A C 1
ATOM 888 O O . TYR A 1 112 ? 21.246 17.991 -32.001 1.00 94.12 112 TYR A O 1
ATOM 896 N N . ASN A 1 113 ? 19.619 17.367 -30.584 1.00 95.62 113 ASN A N 1
ATOM 897 C CA . ASN A 1 113 ? 18.626 18.334 -31.089 1.00 95.62 113 ASN A CA 1
ATOM 898 C C . ASN A 1 113 ? 18.316 19.500 -30.141 1.00 95.62 113 ASN A C 1
ATOM 900 O O . ASN A 1 113 ? 17.762 20.496 -30.597 1.00 95.62 113 ASN A O 1
ATOM 904 N N . ILE A 1 114 ? 18.609 19.388 -28.839 1.00 95.31 114 ILE A N 1
ATOM 905 C CA . ILE A 1 114 ? 18.233 20.413 -27.853 1.00 95.31 114 ILE A CA 1
ATOM 906 C C . ILE A 1 114 ? 19.475 21.129 -27.323 1.00 95.31 114 ILE A C 1
ATOM 908 O O . ILE A 1 114 ? 19.688 22.295 -27.641 1.00 95.31 114 ILE A O 1
ATOM 912 N N . SER A 1 115 ? 20.271 20.461 -26.483 1.00 95.88 115 SER A N 1
ATOM 913 C CA . SER A 1 115 ? 21.499 21.015 -25.899 1.00 95.88 115 SER A CA 1
ATOM 914 C C . SER A 1 115 ? 22.212 19.978 -25.029 1.00 95.88 115 SER A C 1
ATOM 916 O O . SER A 1 115 ? 21.573 19.233 -24.281 1.00 95.88 115 SER A O 1
ATOM 918 N N . GLU A 1 116 ? 23.545 20.018 -25.020 1.00 95.31 116 GLU A N 1
ATOM 919 C CA . GLU A 1 116 ? 24.385 19.271 -24.076 1.00 95.31 116 GLU A CA 1
ATOM 920 C C . GLU A 1 116 ? 24.078 19.620 -22.606 1.00 95.31 116 GLU A C 1
ATOM 922 O O . GLU A 1 116 ? 24.104 18.745 -21.738 1.00 95.31 116 GLU A O 1
ATOM 927 N N . PHE A 1 117 ? 23.706 20.871 -22.311 1.00 97.12 117 PHE A N 1
ATOM 928 C CA . PHE A 1 117 ? 23.373 21.282 -20.944 1.00 97.12 117 PHE A CA 1
ATOM 929 C C . PHE A 1 117 ? 22.128 20.558 -20.413 1.00 97.12 117 PHE A C 1
ATOM 931 O O . PHE A 1 117 ? 22.114 20.102 -19.270 1.00 97.12 117 PHE A O 1
ATOM 938 N N . VAL A 1 118 ? 21.097 20.395 -21.251 1.00 95.69 118 VAL A N 1
ATOM 939 C CA . VAL A 1 118 ? 19.870 19.667 -20.881 1.00 95.69 118 VAL A CA 1
ATOM 940 C C . VAL A 1 118 ? 20.175 18.188 -20.652 1.00 95.69 118 VAL A C 1
ATOM 942 O O . VAL A 1 118 ? 19.648 17.586 -19.719 1.00 95.69 118 VAL A O 1
ATOM 945 N N . TYR A 1 119 ? 21.081 17.620 -21.446 1.00 93.88 119 TYR A N 1
ATOM 946 C CA . TYR A 1 119 ? 21.544 16.246 -21.285 1.00 93.88 119 TYR A CA 1
ATOM 947 C C . TYR A 1 119 ? 22.284 16.017 -19.955 1.00 93.88 119 TYR A C 1
ATOM 949 O O . TYR A 1 119 ? 22.068 15.002 -19.282 1.00 93.88 119 TYR A O 1
ATOM 957 N N . LEU A 1 120 ? 23.120 16.974 -19.531 1.00 96.06 120 LEU A N 1
ATOM 958 C CA . LEU A 1 120 ? 23.790 16.942 -18.227 1.00 96.06 120 LEU A CA 1
ATOM 959 C C . LEU A 1 120 ? 22.800 17.148 -17.070 1.00 96.06 120 LEU A C 1
ATOM 961 O O . LEU A 1 120 ? 22.840 16.408 -16.086 1.00 96.06 120 LEU A O 1
ATOM 965 N N . ALA A 1 121 ? 21.871 18.099 -17.202 1.00 97.50 121 ALA A N 1
ATOM 966 C CA . ALA A 1 121 ? 20.809 18.321 -16.222 1.00 97.50 121 ALA A CA 1
ATOM 967 C C . ALA A 1 121 ? 19.917 17.077 -16.061 1.00 97.50 121 ALA A C 1
ATOM 969 O O . ALA A 1 121 ? 19.573 16.702 -14.940 1.00 97.50 121 ALA A O 1
ATOM 970 N N . GLY A 1 122 ? 19.612 16.380 -17.161 1.00 96.75 122 GLY A N 1
ATOM 971 C CA . GLY A 1 122 ? 18.909 15.099 -17.149 1.00 96.75 122 GLY A CA 1
ATOM 972 C C . GLY A 1 122 ? 19.659 14.026 -16.356 1.00 96.75 122 GLY A C 1
ATOM 973 O O . GLY A 1 122 ? 19.048 13.323 -15.553 1.00 96.75 122 GLY A O 1
ATOM 974 N N . ALA A 1 123 ? 20.990 13.947 -16.496 1.00 95.06 123 ALA A N 1
ATOM 975 C CA . ALA A 1 123 ? 21.818 13.044 -15.690 1.00 95.06 123 ALA A CA 1
ATOM 976 C C . ALA A 1 123 ? 21.696 13.350 -14.188 1.00 95.06 123 ALA A C 1
ATOM 978 O O . ALA A 1 123 ? 21.483 12.440 -13.387 1.00 95.06 123 ALA A O 1
ATOM 979 N N . ALA A 1 124 ? 21.792 14.628 -13.811 1.00 97.44 124 ALA A N 1
ATOM 980 C CA . ALA A 1 124 ? 21.680 15.057 -12.419 1.00 97.44 124 ALA A CA 1
ATOM 981 C C . ALA A 1 124 ? 20.292 14.746 -11.835 1.00 97.44 124 ALA A C 1
ATOM 983 O O . ALA A 1 124 ? 20.198 14.209 -10.732 1.00 97.44 124 ALA A O 1
ATOM 984 N N . LEU A 1 125 ? 19.219 15.012 -12.591 1.00 97.88 125 LEU A N 1
ATOM 985 C CA . LEU A 1 125 ? 17.849 14.675 -12.194 1.00 97.88 125 LEU A CA 1
ATOM 986 C C . LEU A 1 125 ? 17.641 13.166 -12.059 1.00 97.88 125 LEU A C 1
ATOM 988 O O . LEU A 1 125 ? 16.998 12.731 -11.108 1.00 97.88 125 LEU A O 1
ATOM 992 N N . LEU A 1 126 ? 18.208 12.364 -12.964 1.00 96.31 126 LEU A N 1
ATOM 993 C CA . LEU A 1 126 ? 18.128 10.907 -12.891 1.00 96.31 126 LEU A CA 1
ATOM 994 C C . LEU A 1 126 ? 18.775 10.389 -11.603 1.00 96.31 126 LEU A C 1
ATOM 996 O O . LEU A 1 126 ? 18.153 9.624 -10.867 1.00 96.31 126 LEU A O 1
ATOM 1000 N N . VAL A 1 127 ? 19.997 10.841 -11.306 1.00 97.12 127 VAL A N 1
ATOM 1001 C CA . VAL A 1 127 ? 20.717 10.460 -10.083 1.00 97.12 127 VAL A CA 1
ATOM 1002 C C . VAL A 1 127 ? 19.956 10.918 -8.840 1.00 97.12 127 VAL A C 1
ATOM 1004 O O . VAL A 1 127 ? 19.775 10.126 -7.918 1.00 97.12 127 VAL A O 1
ATOM 1007 N N . LEU A 1 128 ? 19.458 12.157 -8.822 1.00 97.75 128 LEU A N 1
ATOM 1008 C CA . LEU A 1 128 ? 18.679 12.690 -7.705 1.00 97.75 128 LEU A CA 1
ATOM 1009 C C . LEU A 1 128 ? 17.385 11.893 -7.484 1.00 97.75 128 LEU A C 1
ATOM 1011 O O . LEU A 1 128 ? 17.080 11.520 -6.354 1.00 97.75 128 LEU A O 1
ATOM 1015 N N . GLY A 1 129 ? 16.643 11.603 -8.554 1.00 96.94 129 GLY A N 1
ATOM 1016 C CA . GLY A 1 129 ? 15.405 10.831 -8.494 1.00 96.94 129 GLY A CA 1
ATOM 1017 C C . GLY A 1 129 ? 15.633 9.417 -7.965 1.00 96.94 129 GLY A C 1
ATOM 1018 O O . GLY A 1 129 ? 14.924 8.982 -7.058 1.00 96.94 129 GLY A O 1
ATOM 1019 N N . LEU A 1 130 ? 16.672 8.732 -8.457 1.00 94.44 130 LEU A N 1
ATOM 1020 C CA . LEU A 1 130 ? 17.063 7.405 -7.972 1.00 94.44 130 LEU A CA 1
ATOM 1021 C C . LEU A 1 130 ? 17.549 7.434 -6.518 1.00 94.44 130 LEU A C 1
ATOM 1023 O O . LEU A 1 130 ? 17.205 6.535 -5.755 1.00 94.44 130 LEU A O 1
ATOM 1027 N N . ALA A 1 131 ? 18.299 8.460 -6.112 1.00 96.12 131 ALA A N 1
ATOM 1028 C CA . ALA A 1 131 ? 18.764 8.611 -4.736 1.00 96.12 131 ALA A CA 1
ATOM 1029 C C . ALA A 1 131 ? 17.596 8.836 -3.766 1.00 96.12 131 ALA A C 1
ATOM 1031 O O . ALA A 1 131 ? 17.520 8.168 -2.737 1.00 96.12 131 ALA A O 1
ATOM 1032 N N . VAL A 1 132 ? 16.652 9.721 -4.109 1.00 95.38 132 VAL A N 1
ATOM 1033 C CA . VAL A 1 132 ? 15.432 9.946 -3.316 1.00 95.38 132 VAL A CA 1
ATOM 1034 C C . VAL A 1 132 ? 14.595 8.672 -3.256 1.00 95.38 132 VAL A C 1
ATOM 1036 O O . VAL A 1 132 ? 14.179 8.269 -2.171 1.00 95.38 132 VAL A O 1
ATOM 1039 N N . PHE A 1 133 ? 14.375 8.012 -4.396 1.00 93.00 133 PHE A N 1
ATOM 1040 C CA . PHE A 1 133 ? 13.621 6.763 -4.456 1.00 93.00 133 PHE A CA 1
ATOM 1041 C C . PHE A 1 133 ? 14.260 5.677 -3.581 1.00 93.00 133 PHE A C 1
ATOM 1043 O O . PHE A 1 133 ? 13.583 5.107 -2.729 1.00 93.00 133 PHE A O 1
ATOM 1050 N N . GLY A 1 134 ? 15.565 5.440 -3.736 1.00 91.62 134 GLY A N 1
ATOM 1051 C CA . GLY A 1 134 ? 16.308 4.439 -2.972 1.00 91.62 134 GLY A CA 1
ATOM 1052 C C . GLY A 1 134 ? 16.355 4.746 -1.476 1.00 91.62 134 GLY A C 1
ATOM 1053 O O . GLY A 1 134 ? 16.121 3.854 -0.666 1.00 91.62 134 GLY A O 1
ATOM 1054 N N . TYR A 1 135 ? 16.577 6.008 -1.098 1.00 94.50 135 TYR A N 1
ATOM 1055 C CA . TYR A 1 135 ? 16.575 6.428 0.305 1.00 94.50 135 TYR A CA 1
ATOM 1056 C C . TYR A 1 135 ? 15.226 6.155 0.977 1.00 94.50 135 TYR A C 1
ATOM 1058 O O . TYR A 1 135 ? 15.174 5.569 2.057 1.00 94.50 135 TYR A O 1
ATOM 1066 N N . VAL A 1 136 ? 14.123 6.526 0.317 1.00 92.69 136 VAL A N 1
ATOM 1067 C CA . VAL A 1 136 ? 12.779 6.268 0.847 1.00 92.69 136 VAL A CA 1
ATOM 1068 C C . VAL A 1 136 ? 12.478 4.768 0.843 1.00 92.69 136 VAL A C 1
ATOM 1070 O O . VAL A 1 136 ? 11.885 4.280 1.793 1.00 92.69 136 VAL A O 1
ATOM 1073 N N . MET A 1 137 ? 12.914 4.015 -0.169 1.00 87.69 137 MET A N 1
ATOM 1074 C CA . MET A 1 137 ? 12.703 2.564 -0.239 1.00 87.69 137 MET A CA 1
ATOM 1075 C C . MET A 1 137 ? 13.388 1.808 0.903 1.00 87.69 137 MET A C 1
ATOM 1077 O O . MET A 1 137 ? 12.786 0.901 1.464 1.00 87.69 137 MET A O 1
ATOM 1081 N N . VAL A 1 138 ? 14.614 2.191 1.269 1.00 87.56 138 VAL A N 1
ATOM 1082 C CA . VAL A 1 138 ? 15.356 1.557 2.373 1.00 87.56 138 VAL A CA 1
ATOM 1083 C C . VAL A 1 138 ? 14.802 1.970 3.737 1.00 87.56 138 VAL A C 1
ATOM 1085 O O . VAL A 1 138 ? 14.748 1.153 4.651 1.00 87.56 138 VAL A O 1
ATOM 1088 N N . GLY A 1 139 ? 14.401 3.233 3.889 1.00 83.06 139 GLY A N 1
ATOM 1089 C CA . GLY A 1 139 ? 13.910 3.756 5.164 1.00 83.06 139 GLY A CA 1
ATOM 1090 C C . GLY A 1 139 ? 12.429 3.497 5.439 1.00 83.06 139 GLY A C 1
ATOM 1091 O O . GLY A 1 139 ? 11.996 3.671 6.576 1.00 83.06 139 GLY A O 1
ATOM 1092 N N . SER A 1 140 ? 11.636 3.133 4.427 1.00 84.50 140 SER A N 1
ATOM 1093 C CA . SER A 1 140 ? 10.184 3.078 4.574 1.00 84.50 140 SER A CA 1
ATOM 1094 C C . SER A 1 140 ? 9.685 1.681 4.951 1.00 84.50 140 SER A C 1
ATOM 1096 O O . SER A 1 140 ? 9.910 0.726 4.202 1.00 84.50 140 SER A O 1
ATOM 1098 N N . PRO A 1 141 ? 8.888 1.557 6.029 1.00 79.12 141 PRO A N 1
ATOM 1099 C CA . PRO A 1 141 ? 8.181 0.317 6.341 1.00 79.12 141 PRO A CA 1
ATOM 1100 C C . PRO A 1 141 ? 7.113 -0.027 5.290 1.00 79.12 141 PRO A C 1
ATOM 1102 O O . PRO A 1 141 ? 6.616 -1.149 5.273 1.00 79.12 141 PRO A O 1
ATOM 1105 N N . ALA A 1 142 ? 6.788 0.895 4.373 1.00 76.94 142 ALA A N 1
ATOM 1106 C CA . ALA A 1 142 ? 5.737 0.731 3.375 1.00 76.94 142 ALA A CA 1
ATOM 1107 C C . ALA A 1 142 ? 5.838 -0.568 2.570 1.00 76.94 142 ALA A C 1
ATOM 1109 O O . ALA A 1 142 ? 4.809 -1.146 2.247 1.00 76.94 142 ALA A O 1
ATOM 1110 N N . MET A 1 143 ? 7.053 -1.031 2.252 1.00 74.94 143 MET A N 1
ATOM 1111 C CA . MET A 1 143 ? 7.229 -2.243 1.445 1.00 74.94 143 MET A CA 1
ATOM 1112 C C . MET A 1 143 ? 6.852 -3.515 2.202 1.00 74.94 143 MET A C 1
ATOM 1114 O O . MET A 1 143 ? 6.252 -4.409 1.616 1.00 74.94 143 MET A O 1
ATOM 1118 N N . ALA A 1 144 ? 7.175 -3.576 3.495 1.00 80.44 144 ALA A N 1
ATOM 1119 C CA . ALA A 1 144 ? 6.800 -4.696 4.352 1.00 80.44 144 ALA A CA 1
ATOM 1120 C C . ALA A 1 144 ? 5.315 -4.651 4.730 1.00 80.44 144 ALA A C 1
ATOM 1122 O O . ALA A 1 144 ? 4.737 -5.678 5.039 1.00 80.44 144 ALA A O 1
ATOM 1123 N N . GLU A 1 145 ? 4.701 -3.467 4.698 1.00 86.88 145 GLU A N 1
ATOM 1124 C CA . GLU A 1 145 ? 3.291 -3.288 5.035 1.00 86.88 145 GLU A CA 1
ATOM 1125 C C . GLU A 1 145 ? 2.355 -3.392 3.824 1.00 86.88 145 GLU A C 1
ATOM 1127 O O . GLU A 1 145 ? 1.160 -3.203 3.994 1.00 86.88 145 GLU A O 1
ATOM 1132 N N . LEU A 1 146 ? 2.837 -3.661 2.603 1.00 82.81 146 LEU A N 1
ATOM 1133 C CA . LEU A 1 146 ? 1.983 -3.730 1.402 1.00 82.81 146 LEU A CA 1
ATOM 1134 C C . LEU A 1 146 ? 1.002 -4.910 1.429 1.00 82.81 146 LEU A C 1
ATOM 1136 O O . LEU A 1 146 ? -0.114 -4.784 0.927 1.00 82.81 146 LEU A O 1
ATOM 1140 N N . ASP A 1 147 ? 1.392 -6.027 2.036 1.00 84.44 147 ASP A N 1
ATOM 1141 C CA . ASP A 1 147 ? 0.599 -7.253 2.163 1.00 84.44 147 ASP A CA 1
ATOM 1142 C C . ASP A 1 147 ? -0.257 -7.288 3.442 1.00 84.44 147 ASP A C 1
ATOM 1144 O O . ASP A 1 147 ? -0.805 -8.322 3.807 1.00 84.44 147 ASP A O 1
ATOM 1148 N N . TRP A 1 148 ? -0.452 -6.149 4.112 1.00 90.56 148 TRP A N 1
ATOM 1149 C CA . TRP A 1 148 ? -1.164 -6.054 5.393 1.00 90.56 148 TRP A CA 1
ATOM 1150 C C . TRP A 1 148 ? -2.515 -6.778 5.454 1.00 90.56 148 TRP A C 1
ATOM 1152 O O . TRP A 1 148 ? -2.881 -7.303 6.506 1.00 90.56 148 TRP A O 1
ATOM 1162 N N . ARG A 1 149 ? -3.249 -6.845 4.338 1.00 90.62 149 ARG A N 1
ATOM 1163 C CA . ARG A 1 149 ? -4.548 -7.527 4.254 1.00 90.62 149 ARG A CA 1
ATOM 1164 C C . ARG A 1 149 ? -4.460 -9.015 4.580 1.00 90.62 149 ARG A C 1
ATOM 1166 O O . ARG A 1 149 ? -5.371 -9.537 5.212 1.00 90.62 149 ARG A O 1
ATOM 1173 N N . THR A 1 150 ? -3.369 -9.691 4.215 1.00 89.88 150 THR A N 1
ATOM 1174 C CA . THR A 1 150 ? -3.195 -11.128 4.499 1.00 89.88 150 THR A CA 1
ATOM 1175 C C . THR A 1 150 ? -2.911 -11.415 5.969 1.00 89.88 150 THR A C 1
ATOM 1177 O O . THR A 1 150 ? -2.912 -12.572 6.379 1.00 89.88 150 THR A O 1
ATOM 1180 N N . HIS A 1 151 ? -2.668 -10.374 6.766 1.00 92.69 151 HIS A N 1
ATOM 1181 C CA . HIS A 1 151 ? -2.376 -10.477 8.191 1.00 92.69 151 HIS A CA 1
ATOM 1182 C C . HIS A 1 151 ? -3.572 -10.130 9.081 1.00 92.69 151 HIS A C 1
ATOM 1184 O O . HIS A 1 151 ? -3.460 -10.238 10.302 1.00 92.69 151 HIS A O 1
ATOM 1190 N N . LEU A 1 152 ? -4.702 -9.720 8.500 1.00 94.50 152 LEU A N 1
ATOM 1191 C CA . LEU A 1 152 ? -5.943 -9.464 9.224 1.00 94.50 152 LEU A CA 1
ATOM 1192 C C . LEU A 1 152 ? -6.588 -10.781 9.652 1.00 94.50 152 LEU A C 1
ATOM 1194 O O . LEU A 1 152 ? -6.765 -11.678 8.833 1.00 94.50 152 LEU A O 1
ATOM 1198 N N . ILE A 1 153 ? -6.990 -10.886 10.918 1.00 93.88 153 ILE A N 1
ATOM 1199 C CA . ILE A 1 153 ? -7.702 -12.068 11.413 1.00 93.88 153 ILE A CA 1
ATOM 1200 C C . ILE A 1 153 ? -9.129 -11.684 11.778 1.00 93.88 153 ILE A C 1
ATOM 1202 O O . ILE A 1 153 ? -10.082 -12.183 11.172 1.00 93.88 153 ILE A O 1
ATOM 1206 N N . ARG A 1 154 ? -9.291 -10.798 12.768 1.00 93.38 154 ARG A N 1
ATOM 1207 C CA . ARG A 1 154 ? -10.602 -10.427 13.320 1.00 93.38 154 ARG A CA 1
ATOM 1208 C C . ARG A 1 154 ? -10.621 -9.020 13.864 1.00 93.38 154 ARG A C 1
ATOM 1210 O O . ARG A 1 154 ? -9.644 -8.593 14.465 1.00 93.38 154 ARG A O 1
ATOM 1217 N N . LEU A 1 155 ? -11.766 -8.372 13.736 1.00 96.25 155 LEU A N 1
ATOM 1218 C CA . LEU A 1 155 ? -12.062 -7.093 14.363 1.00 96.25 155 LEU A CA 1
ATOM 1219 C C . LEU A 1 155 ? -13.200 -7.284 15.364 1.00 96.25 155 LEU A C 1
ATOM 1221 O O . LEU A 1 155 ? -14.192 -7.941 15.054 1.00 96.25 155 LEU A O 1
ATOM 1225 N N . TYR A 1 156 ? -13.063 -6.699 16.544 1.00 95.31 156 TYR A N 1
ATOM 1226 C CA . TYR A 1 156 ? -14.081 -6.671 17.584 1.00 95.31 156 TYR A CA 1
ATOM 1227 C C . TYR A 1 156 ? -14.324 -5.231 18.017 1.00 95.31 156 TYR A C 1
ATOM 1229 O O . TYR A 1 156 ? -13.402 -4.416 18.018 1.00 95.31 156 TYR A O 1
ATOM 1237 N N . VAL A 1 157 ? -15.548 -4.938 18.439 1.00 95.44 157 VAL A N 1
ATOM 1238 C CA . VAL A 1 157 ? -15.885 -3.696 19.132 1.00 95.44 157 VAL A CA 1
ATOM 1239 C C . VAL A 1 157 ? -16.521 -4.056 20.456 1.00 95.44 157 VAL A C 1
ATOM 1241 O O . VAL A 1 157 ? -17.536 -4.754 20.506 1.00 95.44 157 VAL A O 1
ATOM 1244 N N . ILE A 1 158 ? -15.888 -3.598 21.525 1.00 93.56 158 ILE A N 1
ATOM 1245 C CA . ILE A 1 158 ? -16.258 -3.909 22.898 1.00 93.56 158 ILE A CA 1
ATOM 1246 C C . ILE A 1 158 ? -16.640 -2.594 23.568 1.00 93.56 158 ILE A C 1
ATOM 1248 O O . ILE A 1 158 ? -15.900 -1.619 23.477 1.00 93.56 158 ILE A O 1
ATOM 1252 N N . THR A 1 159 ? -17.790 -2.532 24.227 1.00 92.62 159 THR A N 1
ATOM 1253 C CA . THR A 1 159 ? -18.167 -1.346 25.007 1.00 92.62 159 THR A CA 1
ATOM 1254 C C . THR A 1 159 ? -17.266 -1.198 26.226 1.00 92.62 159 THR A C 1
ATOM 1256 O O . THR A 1 159 ? -16.633 -2.153 26.676 1.00 92.62 159 THR A O 1
ATOM 1259 N N . LYS A 1 160 ? -17.262 -0.015 26.841 1.00 87.25 160 LYS A N 1
ATOM 1260 C CA . LYS A 1 160 ? -16.571 0.210 28.120 1.00 87.25 160 LYS A CA 1
ATOM 1261 C C . LYS A 1 160 ? -17.010 -0.759 29.233 1.00 87.25 160 LYS A C 1
ATOM 1263 O O . LYS A 1 160 ? -16.234 -1.048 30.135 1.00 87.25 160 LYS A O 1
ATOM 1268 N N . GLY A 1 161 ? -18.234 -1.291 29.151 1.00 84.31 161 GLY A N 1
ATOM 1269 C CA . GLY A 1 161 ? -18.754 -2.323 30.055 1.00 84.31 161 GLY A CA 1
ATOM 1270 C C . GLY A 1 161 ? -18.291 -3.754 29.748 1.00 84.31 161 GLY A C 1
ATOM 1271 O O . GLY A 1 161 ? -18.750 -4.680 30.408 1.00 84.31 161 GLY A O 1
ATOM 1272 N N . GLY A 1 162 ? -17.432 -3.959 28.743 1.00 84.31 162 GLY A N 1
ATOM 1273 C CA . GLY A 1 162 ? -16.924 -5.279 28.354 1.00 84.31 162 GLY A CA 1
ATOM 1274 C C . GLY A 1 162 ? -17.867 -6.088 27.457 1.00 84.31 162 GLY A C 1
ATOM 1275 O O . GLY A 1 162 ? -17.614 -7.266 27.212 1.00 84.31 162 GLY A O 1
ATOM 1276 N N . VAL A 1 163 ? -18.953 -5.487 26.953 1.00 88.56 163 VAL A N 1
ATOM 1277 C CA . VAL A 1 163 ? -19.925 -6.181 26.094 1.00 88.56 163 VAL A CA 1
ATOM 1278 C C . VAL A 1 163 ? -19.496 -6.086 24.634 1.00 88.56 163 VAL A C 1
ATOM 1280 O O . VAL A 1 163 ? -19.244 -4.996 24.124 1.00 88.56 163 VAL A O 1
ATOM 1283 N N . LEU A 1 164 ? -19.443 -7.228 23.947 1.00 91.38 164 LEU A N 1
ATOM 1284 C CA . LEU A 1 164 ? -19.178 -7.293 22.512 1.00 91.38 164 LEU A CA 1
ATOM 1285 C C . LEU A 1 164 ? -20.403 -6.792 21.732 1.00 91.38 164 LEU A C 1
ATOM 1287 O O . LEU A 1 164 ? -21.453 -7.430 21.765 1.00 91.38 164 LEU A O 1
ATOM 1291 N N . VAL A 1 165 ? -20.265 -5.674 21.018 1.00 94.94 165 VAL A N 1
ATOM 1292 C CA . VAL A 1 165 ? -21.359 -5.085 20.216 1.00 94.94 165 VAL A CA 1
ATOM 1293 C C . VAL A 1 165 ? -21.242 -5.387 18.732 1.00 94.94 165 VAL A C 1
ATOM 1295 O O . VAL A 1 165 ? -22.249 -5.477 18.036 1.00 94.94 165 VAL A O 1
ATOM 1298 N N . TYR A 1 166 ? -20.019 -5.580 18.242 1.00 95.94 166 TYR A N 1
ATOM 1299 C CA . TYR A 1 166 ? -19.762 -5.907 16.848 1.00 95.94 166 TYR A CA 1
ATOM 1300 C C . TYR A 1 166 ? -18.538 -6.808 16.721 1.00 95.94 166 TYR A C 1
ATOM 1302 O O . TYR A 1 166 ? -17.579 -6.693 17.489 1.00 95.94 166 TYR A O 1
ATOM 1310 N N . TYR A 1 167 ? -18.560 -7.693 15.729 1.00 94.50 167 TYR A N 1
ATOM 1311 C CA . TYR A 1 167 ? -17.416 -8.509 15.355 1.00 94.50 167 TYR A CA 1
ATOM 1312 C C . TYR A 1 167 ? -17.394 -8.737 13.842 1.00 94.50 167 TYR A C 1
ATOM 1314 O O . TYR A 1 167 ? -18.435 -8.807 13.192 1.00 94.50 167 TYR A O 1
ATOM 1322 N N . HIS A 1 168 ? -16.194 -8.884 13.288 1.00 94.88 168 HIS A N 1
ATOM 1323 C CA . HIS A 1 168 ? -15.979 -9.188 11.880 1.00 94.88 168 HIS A CA 1
ATOM 1324 C C . HIS A 1 168 ? -14.822 -10.175 11.705 1.00 94.88 168 HIS A C 1
ATOM 1326 O O . HIS A 1 168 ? -13.790 -10.076 12.377 1.00 94.88 168 HIS A O 1
ATOM 1332 N N . HIS A 1 169 ? -14.993 -11.121 10.781 1.00 92.69 169 HIS A N 1
ATOM 1333 C CA . HIS A 1 169 ? -13.989 -12.120 10.424 1.00 92.69 169 HIS A CA 1
ATOM 1334 C C . HIS A 1 169 ? -13.424 -11.817 9.043 1.00 92.69 169 HIS A C 1
ATOM 1336 O O . HIS A 1 169 ? -14.149 -11.897 8.059 1.00 92.69 169 HIS A O 1
ATOM 1342 N N . PHE A 1 170 ? -12.124 -11.532 8.974 1.00 92.75 170 PHE A N 1
ATOM 1343 C CA . PHE A 1 170 ? -11.424 -11.403 7.692 1.00 92.75 170 PHE A CA 1
ATOM 1344 C C . PHE A 1 170 ? -11.018 -12.768 7.130 1.00 92.75 170 PHE A C 1
ATOM 1346 O O . PHE A 1 170 ? -10.912 -12.945 5.920 1.00 92.75 170 PHE A O 1
ATOM 1353 N N . VAL A 1 171 ? -10.797 -13.741 8.020 1.00 88.19 171 VAL A N 1
ATOM 1354 C CA . VAL A 1 171 ? -10.463 -15.124 7.673 1.00 88.19 171 VAL A CA 1
ATOM 1355 C C . VAL A 1 171 ? -11.413 -16.066 8.405 1.00 88.19 171 VAL A C 1
ATOM 1357 O O . VAL A 1 171 ? -11.582 -15.966 9.627 1.00 88.19 171 VAL A O 1
ATOM 1360 N N . ASP A 1 172 ? -11.980 -17.019 7.665 1.00 75.25 172 ASP A N 1
ATOM 1361 C CA . ASP A 1 172 ? -12.813 -18.107 8.185 1.00 75.25 172 ASP A CA 1
ATOM 1362 C C . ASP A 1 172 ? -11.969 -19.129 8.963 1.00 75.25 172 ASP A C 1
ATOM 1364 O O . ASP A 1 172 ? -11.721 -20.258 8.544 1.00 75.25 172 ASP A O 1
ATOM 1368 N N . ILE A 1 173 ? -11.500 -18.725 10.140 1.00 67.56 173 ILE A N 1
ATOM 1369 C CA . ILE A 1 173 ? -10.910 -19.635 11.117 1.00 67.56 173 ILE A CA 1
ATOM 1370 C C . ILE A 1 173 ? -12.034 -20.059 12.058 1.00 67.56 173 ILE A C 1
ATOM 1372 O O . ILE A 1 173 ? -12.568 -19.227 12.799 1.00 67.56 173 ILE A O 1
ATOM 1376 N N . GLN A 1 174 ? -12.392 -21.346 12.062 1.00 55.81 174 GLN A N 1
ATOM 1377 C CA . GLN A 1 174 ? -13.364 -21.885 13.014 1.00 55.81 174 GLN A CA 1
ATOM 1378 C C . GLN A 1 174 ? -12.831 -21.747 14.447 1.00 55.81 174 GLN A C 1
ATOM 1380 O O . GLN A 1 174 ? -12.019 -22.547 14.902 1.00 55.81 174 GLN A O 1
ATOM 1385 N N . VAL A 1 175 ? -13.307 -20.746 15.189 1.00 57.25 175 VAL A N 1
ATOM 1386 C CA . VAL A 1 175 ? -13.076 -20.644 16.639 1.00 57.25 175 VAL A CA 1
ATOM 1387 C C . VAL A 1 175 ? -14.428 -20.644 17.324 1.00 57.25 175 VAL A C 1
ATOM 1389 O O . VAL A 1 175 ? -15.278 -19.808 17.032 1.00 57.25 175 VAL A O 1
ATOM 1392 N N . LYS A 1 176 ? -14.608 -21.591 18.244 1.00 54.47 176 LYS A N 1
ATOM 1393 C CA . LYS A 1 176 ? -15.890 -21.912 18.881 1.00 54.47 176 LYS A CA 1
ATOM 1394 C C . LYS A 1 176 ? -16.340 -20.956 20.002 1.00 54.47 176 LYS A C 1
ATOM 1396 O O . LYS A 1 176 ? -17.406 -21.190 20.552 1.00 54.47 176 LYS A O 1
ATOM 1401 N N . ALA A 1 177 ? -15.587 -19.908 20.357 1.00 68.62 177 ALA A N 1
ATOM 1402 C CA . ALA A 1 177 ? -15.930 -19.050 21.504 1.00 68.62 177 ALA A CA 1
ATOM 1403 C C . ALA A 1 177 ? -15.467 -17.584 21.347 1.00 68.62 177 ALA A C 1
ATOM 1405 O O . ALA A 1 177 ? -14.458 -17.157 21.911 1.00 68.62 177 ALA A O 1
ATOM 1406 N N . GLN A 1 178 ? -16.202 -16.805 20.552 1.00 71.00 178 GLN A N 1
ATOM 1407 C CA . GLN A 1 178 ? -15.893 -15.393 20.274 1.00 71.00 178 GLN A CA 1
ATOM 1408 C C . GLN A 1 178 ? -16.143 -14.500 21.494 1.00 71.00 178 GLN A C 1
ATOM 1410 O O . GLN A 1 178 ? -15.272 -13.719 21.869 1.00 71.00 178 GLN A O 1
ATOM 1415 N N . GLU A 1 179 ? -17.280 -14.691 22.164 1.00 71.81 179 GLU A N 1
ATOM 1416 C CA . GLU A 1 179 ? -17.644 -13.980 23.397 1.00 71.81 179 GLU A CA 1
ATOM 1417 C C . GLU A 1 179 ? -16.610 -14.205 24.507 1.00 71.81 179 GLU A C 1
ATOM 1419 O O . GLU A 1 179 ? -16.187 -13.259 25.165 1.00 71.81 179 GLU A O 1
ATOM 1424 N N . LEU A 1 180 ? -16.112 -15.440 24.649 1.00 71.38 180 LEU A N 1
ATOM 1425 C CA . LEU A 1 180 ? -15.056 -15.768 25.611 1.00 71.38 180 LEU A CA 1
ATOM 1426 C C . LEU A 1 180 ? -13.731 -15.064 25.280 1.00 71.38 180 LEU A C 1
ATOM 1428 O O . LEU A 1 180 ? -13.012 -14.651 26.185 1.00 71.38 180 LEU A O 1
ATOM 1432 N N . THR A 1 181 ? -13.415 -14.907 23.990 1.00 75.06 181 THR A N 1
ATOM 1433 C CA . THR A 1 181 ? -12.210 -14.187 23.553 1.00 75.06 181 THR A CA 1
ATOM 1434 C C . THR A 1 181 ? -12.324 -12.701 23.893 1.00 75.06 181 THR A C 1
ATOM 1436 O O . THR A 1 181 ? -11.399 -12.138 24.470 1.00 75.06 181 THR A O 1
ATOM 1439 N N . ALA A 1 182 ? -13.470 -12.080 23.599 1.00 71.62 182 ALA A N 1
ATOM 1440 C CA . ALA A 1 182 ? -13.726 -10.679 23.928 1.00 71.62 182 ALA A CA 1
ATOM 1441 C C . ALA A 1 182 ? -13.691 -10.431 25.447 1.00 71.62 182 ALA A C 1
ATOM 1443 O O . ALA A 1 182 ? -13.001 -9.519 25.902 1.00 71.62 182 ALA A O 1
ATOM 1444 N N . ALA A 1 183 ? -14.349 -11.289 26.236 1.00 71.62 183 ALA A N 1
ATOM 1445 C CA . ALA A 1 183 ? -14.327 -11.220 27.696 1.00 71.62 183 ALA A CA 1
ATOM 1446 C C . ALA A 1 183 ? -12.908 -11.401 28.265 1.00 71.62 183 ALA A C 1
ATOM 1448 O O . ALA A 1 183 ? -12.503 -10.670 29.167 1.00 71.62 183 ALA A O 1
ATOM 1449 N N . GLY A 1 184 ? -12.126 -12.333 27.708 1.00 80.62 184 GLY A N 1
ATOM 1450 C CA . GLY A 1 184 ? -10.729 -12.540 28.088 1.00 80.62 184 GLY A CA 1
ATOM 1451 C C . GLY A 1 184 ? -9.852 -11.317 27.809 1.00 80.62 184 GLY A C 1
ATOM 1452 O O . GLY A 1 184 ? -9.092 -10.901 28.680 1.00 80.62 184 GLY A O 1
ATOM 1453 N N . ILE A 1 185 ? -9.991 -10.702 26.628 1.00 78.06 185 ILE A N 1
ATOM 1454 C CA . ILE A 1 185 ? -9.250 -9.485 26.257 1.00 78.06 185 ILE A CA 1
ATOM 1455 C C . ILE A 1 185 ? -9.627 -8.320 27.176 1.00 78.06 185 ILE A C 1
ATOM 1457 O O . ILE A 1 185 ? -8.738 -7.651 27.699 1.00 78.06 185 ILE A O 1
ATOM 1461 N N . SER A 1 186 ? -10.924 -8.109 27.422 1.00 73.50 186 SER A N 1
ATOM 1462 C CA . SER A 1 186 ? -11.398 -7.059 28.330 1.00 73.50 186 SER A CA 1
ATOM 1463 C C . SER A 1 186 ? -10.868 -7.264 29.753 1.00 73.50 186 SER A C 1
ATOM 1465 O O . SER A 1 186 ? -10.357 -6.320 30.348 1.00 73.50 186 SER A O 1
ATOM 1467 N N . GLY A 1 187 ? -10.885 -8.500 30.264 1.00 78.75 187 GLY A N 1
ATOM 1468 C CA . GLY A 1 187 ? -10.315 -8.827 31.572 1.00 78.75 187 GLY A CA 1
ATOM 1469 C C . GLY A 1 187 ? -8.813 -8.540 31.660 1.00 78.75 187 GLY A C 1
ATOM 1470 O O . GLY A 1 187 ? -8.364 -7.931 32.629 1.00 78.75 187 GLY A O 1
ATOM 1471 N N . ILE A 1 188 ? -8.034 -8.913 30.636 1.00 81.75 188 ILE A N 1
ATOM 1472 C CA . ILE A 1 188 ? -6.597 -8.593 30.563 1.00 81.75 188 ILE A CA 1
ATOM 1473 C C . ILE A 1 188 ? -6.385 -7.076 30.553 1.00 81.75 188 ILE A C 1
ATOM 1475 O O . ILE A 1 188 ? -5.520 -6.577 31.270 1.00 81.75 188 ILE A O 1
ATOM 1479 N N . GLN A 1 189 ? -7.178 -6.337 29.778 1.00 77.75 189 GLN A N 1
ATOM 1480 C CA . GLN A 1 189 ? -7.074 -4.884 29.704 1.00 77.75 189 GLN A CA 1
ATOM 1481 C C . GLN A 1 189 ? -7.364 -4.224 31.056 1.00 77.75 189 GLN A C 1
ATOM 1483 O O . GLN A 1 189 ? -6.569 -3.395 31.492 1.00 77.75 189 GLN A O 1
ATOM 1488 N N . SER A 1 190 ? -8.446 -4.610 31.737 1.00 77.50 190 SER A N 1
ATOM 1489 C CA . SER A 1 190 ? -8.786 -4.072 33.059 1.00 77.50 190 SER A CA 1
ATOM 1490 C C . SER A 1 190 ? -7.701 -4.375 34.090 1.00 77.50 190 SER A C 1
ATOM 1492 O O . SER A 1 190 ? -7.301 -3.481 34.828 1.00 77.50 190 SER A O 1
ATOM 1494 N N . LEU A 1 191 ? -7.161 -5.599 34.096 1.00 77.25 191 LEU A N 1
ATOM 1495 C CA . LEU A 1 191 ? -6.045 -5.961 34.975 1.00 77.25 191 LEU A CA 1
ATOM 1496 C C . LEU A 1 191 ? -4.803 -5.102 34.713 1.00 77.25 191 LEU A C 1
ATOM 1498 O O . LEU A 1 191 ? -4.119 -4.707 35.653 1.00 77.25 191 LEU A O 1
ATOM 1502 N N . MET A 1 192 ? -4.510 -4.806 33.448 1.00 74.62 192 MET A N 1
ATOM 1503 C CA . MET A 1 192 ? -3.348 -4.001 33.070 1.00 74.62 192 MET A CA 1
ATOM 1504 C C . MET A 1 192 ? -3.549 -2.518 33.388 1.00 74.62 192 MET A C 1
ATOM 1506 O O . MET A 1 192 ? -2.625 -1.888 33.892 1.00 74.62 192 MET A O 1
ATOM 1510 N N . GLN A 1 193 ? -4.746 -1.968 33.174 1.00 77.94 193 GLN A N 1
ATOM 1511 C CA . GLN A 1 193 ? -5.087 -0.598 33.578 1.00 77.94 193 GLN A CA 1
ATOM 1512 C C . GLN A 1 193 ? -4.978 -0.417 35.096 1.00 77.94 193 GLN A C 1
ATOM 1514 O O . GLN A 1 193 ? -4.328 0.525 35.552 1.00 77.94 193 GLN A O 1
ATOM 1519 N N . GLU A 1 194 ? -5.534 -1.358 35.866 1.00 76.75 194 GLU A N 1
ATOM 1520 C CA . GLU A 1 194 ? -5.446 -1.384 37.330 1.00 76.75 194 GLU A CA 1
ATOM 1521 C C . GLU A 1 194 ? -3.979 -1.452 37.791 1.00 76.75 194 GLU A C 1
ATOM 1523 O O . GLU A 1 194 ? -3.542 -0.664 38.630 1.00 76.75 194 GLU A O 1
ATOM 1528 N N . ALA A 1 195 ? -3.184 -2.352 37.199 1.00 62.44 195 ALA A N 1
ATOM 1529 C CA . ALA A 1 195 ? -1.775 -2.528 37.546 1.00 62.44 195 ALA A CA 1
ATOM 1530 C C . ALA A 1 195 ? -0.901 -1.317 37.173 1.00 62.44 195 ALA A C 1
ATOM 1532 O O . ALA A 1 195 ? 0.067 -1.020 37.873 1.00 62.44 195 ALA A O 1
ATOM 1533 N N . MET A 1 196 ? -1.221 -0.627 36.074 1.00 66.38 196 MET A N 1
ATOM 1534 C CA . MET A 1 196 ? -0.453 0.517 35.572 1.00 66.38 196 MET A CA 1
ATOM 1535 C C . MET A 1 196 ? -0.920 1.868 36.129 1.00 66.38 196 MET A C 1
ATOM 1537 O O . MET A 1 196 ? -0.250 2.866 35.873 1.00 66.38 196 MET A O 1
ATOM 1541 N N . GLN A 1 197 ? -2.037 1.917 36.870 1.00 70.88 197 GLN A N 1
ATOM 1542 C CA . GLN A 1 197 ? -2.668 3.157 37.357 1.00 70.88 197 GLN A CA 1
ATOM 1543 C C . GLN A 1 197 ? -2.855 4.203 36.247 1.00 70.88 197 GLN A C 1
ATOM 1545 O O . GLN A 1 197 ? -2.628 5.398 36.439 1.00 70.88 197 GLN A O 1
ATOM 1550 N N . SER A 1 198 ? -3.215 3.736 35.055 1.00 69.12 198 SER A N 1
ATOM 1551 C CA . SER A 1 198 ? -3.306 4.557 33.855 1.00 69.12 198 SER A CA 1
ATOM 1552 C C . SER A 1 198 ? -4.721 4.502 33.304 1.00 69.12 198 SER A C 1
ATOM 1554 O O . SER A 1 198 ? -5.231 3.423 33.007 1.00 69.12 198 SER A O 1
ATOM 1556 N N . ASP A 1 199 ? -5.315 5.677 33.090 1.00 66.31 199 ASP A N 1
ATOM 1557 C CA . ASP A 1 199 ? -6.570 5.803 32.342 1.00 66.31 199 ASP A CA 1
ATOM 1558 C C . ASP A 1 199 ? -6.368 5.441 30.860 1.00 66.31 199 ASP A C 1
ATOM 1560 O O . ASP A 1 199 ? -7.293 4.988 30.183 1.00 66.31 199 ASP A O 1
ATOM 1564 N N . ALA A 1 200 ? -5.139 5.601 30.350 1.00 65.31 200 ALA A N 1
ATOM 1565 C CA . ALA A 1 200 ? -4.772 5.144 29.018 1.00 65.31 200 ALA A CA 1
ATOM 1566 C C . ALA A 1 200 ? -4.663 3.611 29.020 1.00 65.31 200 ALA A C 1
ATOM 1568 O O . ALA A 1 200 ? -3.831 3.041 29.732 1.00 65.31 200 ALA A O 1
ATOM 1569 N N . GLY A 1 201 ? -5.528 2.957 28.239 1.00 70.94 201 GLY A N 1
ATOM 1570 C CA . GLY A 1 201 ? -5.487 1.516 28.002 1.00 70.94 201 GLY A CA 1
ATOM 1571 C C . GLY A 1 201 ? -4.273 1.071 27.181 1.00 70.94 201 GLY A C 1
ATOM 1572 O O . GLY A 1 201 ? -3.439 1.870 26.749 1.00 70.94 201 GLY A O 1
ATOM 1573 N N . LEU A 1 202 ? -4.158 -0.242 26.980 1.00 81.69 202 LEU A N 1
ATOM 1574 C CA . LEU A 1 202 ? -3.129 -0.826 26.123 1.00 81.69 202 LEU A CA 1
ATOM 1575 C C . LEU A 1 202 ? -3.468 -0.554 24.659 1.00 81.69 202 LEU A C 1
ATOM 1577 O O . LEU A 1 202 ? -4.522 -0.976 24.214 1.00 81.69 202 LEU A O 1
ATOM 1581 N N . ASN A 1 203 ? -2.554 0.045 23.894 1.00 85.75 203 ASN A N 1
ATOM 1582 C CA . ASN A 1 203 ? -2.734 0.225 22.443 1.00 85.75 203 ASN A CA 1
ATOM 1583 C C . ASN A 1 203 ? -2.272 -0.994 21.623 1.00 85.75 203 ASN A C 1
ATOM 1585 O O . ASN A 1 203 ? -2.676 -1.177 20.476 1.00 85.75 203 ASN A O 1
ATOM 1589 N N . HIS A 1 204 ? -1.369 -1.801 22.187 1.00 89.94 204 HIS A N 1
ATOM 1590 C CA . HIS A 1 204 ? -0.710 -2.907 21.499 1.00 89.94 204 HIS A CA 1
ATOM 1591 C C . HIS A 1 204 ? -0.347 -4.015 22.488 1.00 89.94 204 HIS A C 1
ATOM 1593 O O . HIS A 1 204 ? 0.268 -3.740 23.522 1.00 89.94 204 HIS A O 1
ATOM 1599 N N . LEU A 1 205 ? -0.669 -5.262 22.149 1.00 89.94 205 LEU A N 1
ATOM 1600 C CA . LEU A 1 205 ? -0.311 -6.446 22.924 1.00 89.94 205 LEU A CA 1
ATOM 1601 C C . LEU A 1 205 ? 0.113 -7.587 21.990 1.00 89.94 205 LEU A C 1
ATOM 1603 O O . LEU A 1 205 ? -0.650 -7.977 21.113 1.00 89.94 205 LEU A O 1
ATOM 1607 N N . SER A 1 206 ? 1.298 -8.147 22.232 1.00 91.25 206 SER A N 1
ATOM 1608 C CA . SER A 1 206 ? 1.848 -9.276 21.472 1.00 91.25 206 SER A CA 1
ATOM 1609 C C . SER A 1 206 ? 1.683 -10.580 22.249 1.00 91.25 206 SER A C 1
ATOM 1611 O O . SER A 1 206 ? 2.036 -10.649 23.430 1.00 91.25 206 SER A O 1
ATOM 1613 N N . ILE A 1 207 ? 1.128 -11.609 21.605 1.00 87.69 207 ILE A N 1
ATOM 1614 C CA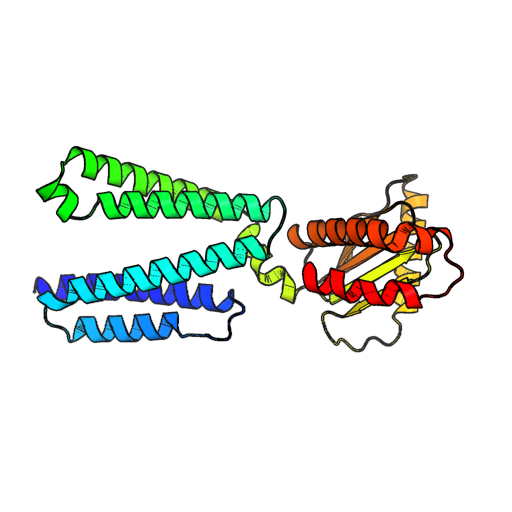 . ILE A 1 207 ? 0.889 -12.940 22.178 1.00 87.69 207 ILE A CA 1
ATOM 1615 C C . ILE A 1 207 ? 1.284 -14.015 21.156 1.00 87.69 207 ILE A C 1
ATOM 1617 O O . ILE A 1 207 ? 0.488 -14.427 20.310 1.00 87.69 207 ILE A O 1
ATOM 1621 N N . GLY A 1 208 ? 2.511 -14.526 21.274 1.00 90.31 208 GLY A N 1
ATOM 1622 C CA . GLY A 1 208 ? 3.026 -15.561 20.374 1.00 90.31 208 GLY A CA 1
ATOM 1623 C C . GLY A 1 208 ? 3.136 -15.046 18.938 1.00 90.31 208 GLY A C 1
ATOM 1624 O O . GLY A 1 208 ? 3.856 -14.086 18.691 1.00 90.31 208 GLY A O 1
ATOM 1625 N N . ASP A 1 209 ? 2.411 -15.677 18.012 1.00 88.38 209 ASP A N 1
ATOM 1626 C CA . ASP A 1 209 ? 2.372 -15.296 16.589 1.00 88.38 209 ASP A CA 1
ATOM 1627 C C . ASP A 1 209 ? 1.276 -14.264 16.263 1.00 88.38 209 ASP A C 1
ATOM 1629 O O . ASP A 1 209 ? 1.030 -13.949 15.094 1.00 88.38 209 ASP A O 1
ATOM 1633 N N . TYR A 1 210 ? 0.577 -13.774 17.287 1.00 91.12 210 TYR A N 1
ATOM 1634 C CA . TYR A 1 210 ? -0.545 -12.861 17.147 1.00 91.12 210 TYR A CA 1
ATOM 1635 C C . TYR A 1 210 ? -0.277 -11.536 17.841 1.00 91.12 210 TYR A C 1
ATOM 1637 O O . TYR A 1 210 ? 0.344 -11.460 18.897 1.00 91.12 210 TYR A O 1
ATOM 1645 N N . GLU A 1 211 ? -0.836 -10.497 17.251 1.00 94.50 211 GLU A N 1
ATOM 1646 C CA . GLU A 1 211 ? -0.768 -9.125 17.706 1.00 94.50 211 GLU A CA 1
ATOM 1647 C C . GLU A 1 211 ? -2.191 -8.604 17.870 1.00 94.50 211 GLU A C 1
ATOM 1649 O O . GLU A 1 211 ? -3.075 -8.861 17.047 1.00 94.50 211 GLU A O 1
ATOM 1654 N N . ILE A 1 212 ? -2.414 -7.882 18.958 1.00 94.12 212 ILE A N 1
ATOM 1655 C CA . ILE A 1 212 ? -3.689 -7.277 19.305 1.00 94.12 212 ILE A CA 1
ATOM 1656 C C . ILE A 1 212 ? -3.482 -5.769 19.281 1.00 94.12 212 ILE A C 1
ATOM 1658 O O . ILE A 1 212 ? -2.745 -5.213 20.096 1.00 94.12 212 ILE A O 1
ATOM 1662 N N . LEU A 1 213 ? -4.131 -5.118 18.324 1.00 95.19 213 LEU A N 1
ATOM 1663 C CA . LEU A 1 213 ? -4.121 -3.674 18.136 1.00 95.19 213 LEU A CA 1
ATOM 1664 C C . LEU A 1 213 ? -5.418 -3.107 18.697 1.00 95.19 213 LEU A C 1
ATOM 1666 O O . LEU A 1 213 ? -6.499 -3.549 18.311 1.00 95.19 213 LEU A O 1
ATOM 1670 N N . LEU A 1 214 ? -5.315 -2.135 19.595 1.00 94.31 214 LEU A N 1
ATOM 1671 C CA . LEU A 1 214 ? -6.467 -1.527 20.245 1.00 94.31 214 LEU A CA 1
ATOM 1672 C C . LEU A 1 214 ? -6.544 -0.041 19.894 1.00 94.31 214 LEU A C 1
ATOM 1674 O O . LEU A 1 214 ? -5.532 0.660 19.873 1.00 94.31 214 LEU A O 1
ATOM 1678 N N . ALA A 1 215 ? -7.759 0.438 19.643 1.00 94.44 215 ALA A N 1
ATOM 1679 C CA . ALA A 1 215 ? -8.076 1.859 19.619 1.00 94.44 215 ALA A CA 1
ATOM 1680 C C . ALA A 1 215 ? -9.221 2.128 20.591 1.00 94.44 215 ALA A C 1
ATOM 1682 O O . ALA A 1 215 ? -10.250 1.451 20.561 1.00 94.44 215 ALA A O 1
ATOM 1683 N N . HIS A 1 216 ? -9.021 3.112 21.460 1.00 91.94 216 HIS A N 1
ATOM 1684 C CA . HIS A 1 216 ? -9.982 3.488 22.485 1.00 91.94 216 HIS A CA 1
ATOM 1685 C C . HIS A 1 216 ? -10.778 4.718 22.046 1.00 91.94 216 HIS A C 1
ATOM 1687 O O . HIS A 1 216 ? -10.221 5.680 21.516 1.00 91.94 216 HIS A O 1
ATOM 1693 N N . SER A 1 217 ? -12.076 4.680 22.307 1.00 92.00 217 SER A N 1
ATOM 1694 C CA . SER A 1 217 ? -13.012 5.796 22.210 1.00 92.00 217 SER A CA 1
ATOM 1695 C C . SER A 1 217 ? -13.727 5.958 23.557 1.00 92.00 217 SER A C 1
ATOM 1697 O O . SER A 1 217 ? -13.501 5.172 24.480 1.00 92.00 217 SER A O 1
ATOM 1699 N N . ASP A 1 218 ? -14.571 6.979 23.694 1.00 90.31 218 ASP A N 1
ATOM 1700 C CA . ASP A 1 218 ? -15.187 7.312 24.987 1.00 90.31 218 ASP A CA 1
ATOM 1701 C C . ASP A 1 218 ? -16.066 6.171 25.538 1.00 90.31 218 ASP A C 1
ATOM 1703 O O . ASP A 1 218 ? -15.995 5.846 26.729 1.00 90.31 218 ASP A O 1
ATOM 1707 N N . ASP A 1 219 ? -16.834 5.513 24.661 1.00 93.44 219 ASP A N 1
ATOM 1708 C CA . ASP A 1 219 ? -17.816 4.484 25.037 1.00 93.44 219 ASP A CA 1
ATOM 1709 C C . ASP A 1 219 ? -17.448 3.067 24.566 1.00 93.44 219 ASP A C 1
ATOM 1711 O O . ASP A 1 219 ? -18.098 2.081 24.938 1.00 93.44 219 ASP A O 1
ATOM 1715 N N . SER A 1 220 ? -16.401 2.934 23.751 1.00 94.25 220 SER A N 1
ATOM 1716 C CA . SER A 1 220 ? -16.027 1.667 23.123 1.00 94.25 220 SER A CA 1
ATOM 1717 C C . SER A 1 220 ? -14.520 1.518 22.915 1.00 94.25 220 SER A C 1
ATOM 1719 O O . SER A 1 220 ? -13.747 2.470 22.953 1.00 94.25 220 SER A O 1
ATOM 1721 N N . THR A 1 221 ? -14.079 0.280 22.729 1.00 94.44 221 THR A N 1
ATOM 1722 C CA . THR A 1 221 ? -12.721 -0.089 22.341 1.00 94.44 221 THR A CA 1
ATOM 1723 C C . THR A 1 221 ? -12.802 -1.015 21.137 1.00 94.44 221 THR A C 1
ATOM 1725 O O . THR A 1 221 ? -13.424 -2.080 21.190 1.00 94.44 221 THR A O 1
ATOM 1728 N N . CYS A 1 222 ? -12.161 -0.607 20.048 1.00 96.19 222 CYS A N 1
ATOM 1729 C CA . CYS A 1 222 ? -11.985 -1.430 18.863 1.00 96.19 222 CYS A CA 1
ATOM 1730 C C . CYS A 1 222 ? -10.718 -2.268 19.018 1.00 96.19 222 CYS A C 1
ATOM 1732 O O . CYS A 1 222 ? -9.660 -1.739 19.352 1.00 96.19 222 CYS A O 1
ATOM 1734 N N . VAL A 1 223 ? -10.821 -3.567 18.756 1.00 95.44 223 VAL A N 1
ATOM 1735 C CA . VAL A 1 223 ? -9.729 -4.530 18.909 1.00 95.44 223 VAL A CA 1
ATOM 1736 C C . VAL A 1 223 ? -9.541 -5.291 17.606 1.00 95.44 223 VAL A C 1
ATOM 1738 O O . VAL A 1 223 ? -10.424 -6.037 17.187 1.00 95.44 223 VAL A O 1
ATOM 1741 N N . LEU A 1 224 ? -8.381 -5.141 16.977 1.00 96.50 224 LEU A N 1
ATOM 1742 C CA . LEU A 1 224 ? -7.985 -5.896 15.794 1.00 96.50 224 LEU A CA 1
ATOM 1743 C C . LEU A 1 224 ? -6.941 -6.942 16.169 1.00 96.50 224 LEU A C 1
ATOM 1745 O O . LEU A 1 224 ? -5.861 -6.618 16.651 1.00 96.50 224 LEU A O 1
ATOM 1749 N N . LEU A 1 225 ? -7.263 -8.198 15.887 1.00 94.44 225 LEU A N 1
ATOM 1750 C CA . LEU A 1 225 ? -6.332 -9.312 15.932 1.00 94.44 225 LEU A CA 1
ATOM 1751 C C . LEU A 1 225 ? -5.671 -9.466 14.558 1.00 94.44 225 LEU A C 1
ATOM 1753 O O . LEU A 1 225 ? -6.362 -9.614 13.541 1.00 94.44 225 LEU A O 1
ATOM 1757 N N . CYS A 1 226 ? -4.344 -9.474 14.531 1.00 95.56 226 CYS A N 1
ATOM 1758 C CA . CYS A 1 226 ? -3.541 -9.677 13.331 1.00 95.56 226 CYS A CA 1
ATOM 1759 C C . CYS A 1 226 ? -2.308 -10.546 13.623 1.00 95.56 226 CYS A C 1
ATOM 1761 O O . CYS A 1 226 ? -2.009 -10.844 14.771 1.00 95.56 226 CYS A O 1
ATOM 1763 N N . THR A 1 227 ? -1.590 -10.997 12.593 1.00 94.44 227 THR A N 1
ATOM 1764 C CA . THR A 1 227 ? -0.327 -11.753 12.778 1.00 94.44 227 THR A CA 1
ATOM 1765 C C . THR A 1 227 ? 0.918 -10.859 12.796 1.00 94.44 227 THR A C 1
ATOM 1767 O O . THR A 1 227 ? 2.030 -11.331 13.007 1.00 94.44 227 THR A O 1
ATOM 1770 N N . ARG A 1 228 ? 0.774 -9.580 12.432 1.00 93.81 228 ARG A N 1
ATOM 1771 C CA . ARG A 1 228 ? 1.875 -8.611 12.328 1.00 93.81 228 ARG A CA 1
ATOM 1772 C C . ARG A 1 228 ? 1.388 -7.231 12.772 1.00 93.81 228 ARG A C 1
ATOM 1774 O O . ARG A 1 228 ? 0.316 -6.818 12.324 1.00 93.81 228 ARG A O 1
ATOM 1781 N N . PRO A 1 229 ? 2.164 -6.474 13.566 1.00 93.31 229 PRO A N 1
ATOM 1782 C CA . PRO A 1 229 ? 1.714 -5.204 14.121 1.00 93.31 229 PRO A CA 1
ATOM 1783 C C . PRO A 1 229 ? 2.053 -4.052 13.168 1.00 93.31 229 PRO A C 1
ATOM 1785 O O . PRO A 1 229 ? 2.830 -3.153 13.485 1.00 93.31 229 PRO A O 1
ATOM 1788 N N . TYR A 1 230 ? 1.524 -4.108 11.947 1.00 93.12 230 TYR A N 1
ATOM 1789 C CA . TYR A 1 230 ? 1.808 -3.088 10.941 1.00 93.12 230 TYR A CA 1
ATOM 1790 C C . TYR A 1 230 ? 1.189 -1.744 11.308 1.00 93.12 230 TYR A C 1
ATOM 1792 O O . TYR A 1 230 ? 0.061 -1.660 11.804 1.00 93.12 230 TYR A O 1
ATOM 1800 N N . ARG A 1 231 ? 1.904 -0.660 11.011 1.00 90.38 231 ARG A N 1
ATOM 1801 C CA . ARG A 1 231 ? 1.456 0.681 11.379 1.00 90.38 231 ARG A CA 1
ATOM 1802 C C . ARG A 1 231 ? 0.222 1.106 10.591 1.00 90.38 231 ARG A C 1
ATOM 1804 O O . ARG A 1 231 ? -0.636 1.801 11.132 1.00 90.38 231 ARG A O 1
ATOM 1811 N N . VAL A 1 232 ? 0.092 0.658 9.342 1.00 91.69 232 VAL A N 1
ATOM 1812 C CA . VAL A 1 232 ? -1.125 0.831 8.539 1.00 91.69 232 VAL A CA 1
ATOM 1813 C C . VAL A 1 232 ? -2.348 0.201 9.210 1.00 91.69 232 VAL A C 1
ATOM 1815 O O . VAL A 1 232 ? -3.418 0.802 9.175 1.00 91.69 232 VAL A O 1
ATOM 1818 N N . LEU A 1 233 ? -2.194 -0.955 9.867 1.00 94.62 233 LEU A N 1
ATOM 1819 C CA . LEU A 1 233 ? -3.285 -1.617 10.583 1.00 94.62 233 LEU A CA 1
ATOM 1820 C C . LEU A 1 233 ? -3.700 -0.805 11.803 1.00 94.62 233 LEU A C 1
ATOM 1822 O O . LEU A 1 233 ? -4.881 -0.521 11.957 1.00 94.62 233 LEU A O 1
ATOM 1826 N N . LEU A 1 234 ? -2.735 -0.358 12.610 1.00 93.56 234 LEU A N 1
ATOM 1827 C CA . LEU A 1 234 ? -3.017 0.490 13.769 1.00 93.56 234 LEU A CA 1
ATOM 1828 C C . LEU A 1 234 ? -3.785 1.757 13.361 1.00 93.56 234 LEU A C 1
ATOM 1830 O O . LEU A 1 234 ? -4.819 2.066 13.947 1.00 93.56 234 LEU A O 1
ATOM 1834 N N . ASN A 1 235 ? -3.331 2.448 12.309 1.00 93.25 235 ASN A N 1
ATOM 1835 C CA . ASN A 1 235 ? -4.023 3.632 11.793 1.00 93.25 235 ASN A CA 1
ATOM 1836 C C . ASN A 1 235 ? -5.450 3.302 11.327 1.00 93.25 235 ASN A C 1
ATOM 1838 O O . ASN A 1 235 ? -6.369 4.056 11.622 1.00 93.25 235 ASN A O 1
ATOM 1842 N N . LYS A 1 236 ? -5.658 2.168 10.642 1.00 94.88 236 LYS A N 1
ATOM 1843 C CA . LYS A 1 236 ? -6.995 1.738 10.199 1.00 94.88 236 LYS A CA 1
ATOM 1844 C C . LYS A 1 236 ? -7.928 1.414 11.359 1.00 94.88 236 LYS A C 1
ATOM 1846 O O . LYS A 1 236 ? -9.109 1.715 11.266 1.00 94.88 236 LYS A O 1
ATOM 1851 N N . VAL A 1 237 ? -7.421 0.837 12.448 1.00 95.94 237 VAL A N 1
ATOM 1852 C CA . VAL A 1 237 ? -8.221 0.570 13.656 1.00 95.94 237 VAL A CA 1
ATOM 1853 C C . VAL A 1 237 ? -8.632 1.872 14.332 1.00 95.94 237 VAL A C 1
ATOM 1855 O O . VAL A 1 237 ? -9.779 1.999 14.745 1.00 95.94 237 VAL A O 1
ATOM 1858 N N . VAL A 1 238 ? -7.738 2.864 14.384 1.00 95.50 238 VAL A N 1
ATOM 1859 C CA . VAL A 1 238 ? -8.064 4.210 14.881 1.00 95.50 238 VAL A CA 1
ATOM 1860 C C . VAL A 1 238 ? -9.102 4.891 13.985 1.00 95.50 238 VAL A C 1
ATOM 1862 O O . VAL A 1 238 ? -10.107 5.392 14.488 1.00 95.50 238 VAL A O 1
ATOM 1865 N N . ASP A 1 239 ? -8.906 4.869 12.663 1.00 95.50 239 ASP A N 1
ATOM 1866 C CA . ASP A 1 239 ? -9.853 5.435 11.694 1.00 95.50 239 ASP A CA 1
ATOM 1867 C C . ASP A 1 239 ? -11.230 4.755 11.795 1.00 95.50 239 ASP A C 1
ATOM 1869 O O . ASP A 1 239 ? -12.257 5.436 11.780 1.00 95.50 239 ASP A O 1
ATOM 1873 N N . PHE A 1 240 ? -11.253 3.427 11.953 1.00 97.44 240 PHE A N 1
ATOM 1874 C CA . PHE A 1 240 ? -12.467 2.646 12.176 1.00 97.44 240 PHE A CA 1
ATOM 1875 C C . PHE A 1 240 ? -13.145 3.029 13.493 1.00 97.44 240 PHE A C 1
ATOM 1877 O O . PHE A 1 240 ? -14.335 3.318 13.481 1.00 97.44 240 PHE A O 1
ATOM 1884 N N . SER A 1 241 ? -12.403 3.100 14.603 1.00 96.88 241 SER A N 1
ATOM 1885 C CA . SER A 1 241 ? -12.945 3.462 15.922 1.00 96.88 241 SER A CA 1
ATOM 1886 C C . SER A 1 241 ? -13.598 4.840 15.902 1.00 96.88 241 SER A C 1
ATOM 1888 O O . SER A 1 241 ? -14.712 5.007 16.390 1.00 96.88 241 SER A O 1
ATOM 1890 N N . ASN A 1 242 ? -12.951 5.814 15.258 1.00 96.62 242 ASN A N 1
ATOM 1891 C CA . ASN A 1 242 ? -13.490 7.162 15.114 1.00 96.62 242 ASN A CA 1
ATOM 1892 C C . ASN A 1 242 ? -14.775 7.179 14.274 1.00 96.62 242 ASN A C 1
ATOM 1894 O O . ASN A 1 242 ? -15.746 7.832 14.648 1.00 96.62 242 ASN A O 1
ATOM 1898 N N . GLN A 1 243 ? -14.805 6.469 13.140 1.00 97.25 243 GLN A N 1
ATOM 1899 C CA . GLN A 1 243 ? -16.008 6.391 12.302 1.00 97.25 243 GLN A CA 1
ATOM 1900 C C . GLN A 1 243 ? -17.146 5.638 12.993 1.00 97.25 243 GLN A C 1
ATOM 1902 O O . GLN A 1 243 ? -18.293 6.069 12.909 1.00 97.25 243 GLN A O 1
ATOM 1907 N N . PHE A 1 244 ? -16.825 4.561 13.709 1.00 97.38 244 PHE A N 1
ATOM 1908 C CA . PHE A 1 244 ? -17.785 3.777 14.473 1.00 97.38 244 PHE A CA 1
ATOM 1909 C C . PHE A 1 244 ? -18.408 4.611 15.598 1.00 97.38 244 PHE A C 1
ATOM 1911 O O . PHE A 1 244 ? -19.631 4.688 15.678 1.00 97.38 244 PHE A O 1
ATOM 1918 N N . GLN A 1 245 ? -17.595 5.294 16.415 1.00 96.50 245 GLN A N 1
ATOM 1919 C CA . GLN A 1 245 ? -18.103 6.178 17.470 1.00 96.50 245 GLN A CA 1
ATOM 1920 C C . GLN A 1 245 ? -18.978 7.284 16.874 1.00 96.50 245 GLN A C 1
ATOM 1922 O O . GLN A 1 245 ? -20.073 7.512 17.363 1.00 96.50 245 GLN A O 1
ATOM 1927 N N . ASN A 1 246 ? -18.544 7.933 15.791 1.00 96.75 246 ASN A N 1
ATOM 1928 C CA . ASN A 1 246 ? -19.326 9.003 15.167 1.00 96.75 246 ASN A CA 1
ATOM 1929 C C . ASN A 1 246 ? -20.680 8.524 14.624 1.00 96.75 246 ASN A C 1
ATOM 1931 O O . ASN A 1 246 ? -21.639 9.293 14.640 1.00 96.75 246 ASN A O 1
ATOM 1935 N N . LEU A 1 247 ? -20.756 7.291 14.114 1.00 97.19 247 LEU A N 1
ATOM 1936 C CA . LEU A 1 247 ? -21.985 6.748 13.538 1.00 97.19 247 LEU A CA 1
ATOM 1937 C C . LEU A 1 247 ? -22.954 6.218 14.604 1.00 97.19 247 LEU A C 1
ATOM 1939 O O . LEU A 1 247 ? -24.159 6.329 14.409 1.00 97.19 247 LEU A O 1
ATOM 1943 N N . PHE A 1 248 ? -22.439 5.666 15.708 1.00 97.19 248 PHE A N 1
ATOM 1944 C CA . PHE A 1 248 ? -23.237 4.966 16.722 1.00 97.19 248 PHE A CA 1
ATOM 1945 C C . PHE A 1 248 ? -23.170 5.590 18.130 1.00 97.19 248 PHE A C 1
ATOM 1947 O O . PHE A 1 248 ? -23.482 4.913 19.109 1.00 97.19 248 PHE A O 1
ATOM 1954 N N . ASP A 1 249 ? -22.747 6.854 18.273 1.00 96.56 249 ASP A N 1
ATOM 1955 C CA . ASP A 1 249 ? -22.593 7.537 19.577 1.00 96.56 249 ASP A CA 1
ATOM 1956 C C . ASP A 1 249 ? -23.881 7.463 20.419 1.00 96.56 249 ASP A C 1
ATOM 1958 O O . ASP A 1 249 ? -23.847 7.142 21.609 1.00 96.56 249 ASP A O 1
ATOM 1962 N N . SER A 1 250 ? -25.042 7.690 19.795 1.00 96.19 250 SER A N 1
ATOM 1963 C CA . SER A 1 250 ? -26.345 7.623 20.468 1.00 96.19 250 SER A CA 1
ATOM 1964 C C . SER A 1 250 ? -26.675 6.225 20.991 1.00 96.19 250 SER A C 1
ATOM 1966 O O . SER A 1 250 ? -27.114 6.066 22.135 1.00 96.19 250 SER A O 1
ATOM 1968 N N . GLU A 1 251 ? -26.464 5.211 20.161 1.00 96.31 251 GLU A N 1
ATOM 1969 C CA . GLU A 1 251 ? -26.742 3.805 20.429 1.00 96.31 251 GLU A CA 1
ATOM 1970 C C . GLU A 1 251 ? -25.786 3.243 21.482 1.00 96.31 251 GLU A C 1
ATOM 1972 O O . GLU A 1 251 ? -26.203 2.452 22.324 1.00 96.31 251 GLU A O 1
ATOM 1977 N N . LEU A 1 252 ? -24.523 3.682 21.477 1.00 94.69 252 LEU A N 1
ATOM 1978 C CA . LEU A 1 252 ? -23.525 3.312 22.480 1.00 94.69 252 LEU A CA 1
ATOM 1979 C C . LEU A 1 252 ? -23.880 3.870 23.861 1.00 94.69 252 LEU A C 1
ATOM 1981 O O . LEU A 1 252 ? -23.860 3.131 24.846 1.00 94.69 252 LEU A O 1
ATOM 1985 N N . ARG A 1 253 ? -24.269 5.148 23.950 1.00 94.31 253 ARG A N 1
ATOM 1986 C CA . ARG A 1 253 ? -24.624 5.785 25.233 1.00 94.31 253 ARG A CA 1
ATOM 1987 C C . ARG A 1 253 ? -25.920 5.262 25.834 1.00 94.31 253 ARG A C 1
ATOM 1989 O O . ARG A 1 253 ? -26.073 5.239 27.052 1.00 94.31 253 ARG A O 1
ATOM 1996 N N . SER A 1 254 ? -26.862 4.867 24.983 1.00 94.44 254 SER A N 1
ATOM 1997 C CA . SER A 1 254 ? -28.154 4.306 25.388 1.00 94.44 254 SER A CA 1
ATOM 1998 C C . SER A 1 254 ? -28.200 2.779 25.291 1.00 94.44 254 SER A C 1
ATOM 2000 O O . SER A 1 254 ? -29.284 2.196 25.253 1.00 94.44 254 SER A O 1
ATOM 2002 N N . PHE A 1 255 ? -27.033 2.123 25.261 1.00 93.38 255 PHE A N 1
ATOM 2003 C CA . PHE A 1 255 ? -26.930 0.698 24.982 1.00 93.38 255 PHE A CA 1
ATOM 2004 C C . PHE A 1 255 ? -27.699 -0.150 26.006 1.00 93.38 255 PHE A C 1
ATOM 2006 O O . PHE A 1 255 ? -27.279 -0.340 27.147 1.00 93.38 255 PHE A O 1
ATOM 2013 N N . GLY A 1 256 ? -28.835 -0.690 25.563 1.00 90.81 256 GLY A N 1
ATOM 2014 C CA . GLY A 1 256 ? -29.711 -1.567 26.343 1.00 90.81 256 GLY A CA 1
ATOM 2015 C C . GLY A 1 256 ? -29.510 -3.061 26.072 1.00 90.81 256 GLY A C 1
ATOM 2016 O O . GLY A 1 256 ? -30.366 -3.856 26.451 1.00 90.81 256 GLY A O 1
ATOM 2017 N N . GLY A 1 257 ? -28.431 -3.450 25.382 1.00 91.19 257 GLY A N 1
ATOM 2018 C CA . GLY A 1 257 ? -28.143 -4.845 25.021 1.00 91.19 257 GLY A CA 1
ATOM 2019 C C . GLY A 1 257 ? -28.556 -5.260 23.603 1.00 91.19 257 GLY A C 1
ATOM 2020 O O . GLY A 1 257 ? -28.203 -6.357 23.178 1.00 91.19 257 GLY A O 1
ATOM 2021 N N . ASP A 1 258 ? -29.265 -4.412 22.850 1.00 93.06 258 ASP A N 1
ATOM 2022 C CA . ASP A 1 258 ? -29.579 -4.694 21.444 1.00 93.06 258 ASP A CA 1
ATOM 2023 C C . ASP A 1 258 ? -28.376 -4.384 20.544 1.00 93.06 258 ASP A C 1
ATOM 2025 O O . ASP A 1 258 ? -27.947 -3.237 20.423 1.00 93.06 258 ASP A O 1
ATOM 2029 N N . ILE A 1 259 ? -27.837 -5.419 19.898 1.00 94.19 259 ILE A N 1
ATOM 2030 C CA . ILE A 1 259 ? -26.694 -5.311 18.983 1.00 94.19 259 ILE A CA 1
ATOM 2031 C C . ILE A 1 259 ? -27.101 -5.042 17.526 1.00 94.19 259 ILE A C 1
ATOM 2033 O O . ILE A 1 259 ? -26.249 -4.852 16.660 1.00 94.19 259 ILE A O 1
ATOM 2037 N N . THR A 1 260 ? -28.400 -5.058 17.223 1.00 95.44 260 THR A N 1
ATOM 2038 C CA . THR A 1 260 ? -28.917 -4.935 15.854 1.00 95.44 260 THR A CA 1
ATOM 2039 C C . THR A 1 260 ? -28.472 -3.655 15.133 1.00 95.44 260 THR A C 1
ATOM 2041 O O . THR A 1 260 ? -28.095 -3.774 13.963 1.00 95.44 260 THR A O 1
ATOM 2044 N N . PRO A 1 261 ? -28.433 -2.467 15.777 1.00 95.12 261 PRO A N 1
ATOM 2045 C CA . PRO A 1 261 ? -28.010 -1.230 15.112 1.00 95.12 261 PRO A CA 1
ATOM 2046 C C . PRO A 1 261 ? -26.579 -1.295 14.559 1.00 95.12 261 PRO A C 1
ATOM 2048 O O . PRO A 1 261 ? -26.309 -0.823 13.452 1.00 95.12 261 PRO A O 1
ATOM 2051 N N . PHE A 1 262 ? -25.677 -1.971 15.276 1.00 96.12 262 PHE A N 1
ATOM 2052 C CA . PHE A 1 262 ? -24.254 -2.040 14.938 1.00 96.12 262 PHE A CA 1
ATOM 2053 C C . PHE A 1 262 ? -23.942 -2.952 13.747 1.00 96.12 262 PHE A C 1
ATOM 2055 O O . PHE A 1 262 ? -22.813 -2.956 13.264 1.00 96.12 262 PHE A O 1
ATOM 2062 N N . LYS A 1 263 ? -24.916 -3.713 13.225 1.00 94.31 263 LYS A N 1
ATOM 2063 C CA . LYS A 1 263 ? -24.701 -4.574 12.046 1.00 94.31 263 LYS A CA 1
ATOM 2064 C C . LYS A 1 263 ? -24.276 -3.788 10.805 1.00 94.31 263 LYS A C 1
ATOM 2066 O O . LYS A 1 263 ? -23.536 -4.323 9.991 1.00 94.31 263 LYS A O 1
ATOM 2071 N N . SER A 1 264 ? -24.697 -2.528 10.693 1.00 95.19 264 SER A N 1
ATOM 2072 C CA . SER A 1 264 ? -24.306 -1.628 9.596 1.00 95.19 264 SER A CA 1
ATOM 2073 C C . SER A 1 264 ? -22.827 -1.214 9.635 1.00 95.19 264 SER A C 1
ATOM 2075 O O . SER A 1 264 ? -22.311 -0.663 8.667 1.00 95.19 264 SER A O 1
ATOM 2077 N N . ALA A 1 265 ? -22.095 -1.540 10.708 1.00 96.69 265 ALA A N 1
ATOM 2078 C CA . ALA A 1 265 ? -20.653 -1.320 10.773 1.00 96.69 265 ALA A CA 1
ATOM 2079 C C . ALA A 1 265 ? -19.861 -2.147 9.743 1.00 96.69 265 ALA A C 1
ATOM 2081 O O . ALA A 1 265 ? -18.700 -1.821 9.488 1.00 96.69 265 ALA A O 1
ATOM 2082 N N . SER A 1 266 ? -20.469 -3.168 9.118 1.00 96.25 266 SER A N 1
ATOM 2083 C CA . SER A 1 266 ? -19.880 -3.880 7.973 1.00 96.25 266 SER A CA 1
ATOM 2084 C C . SER A 1 266 ? -19.469 -2.929 6.855 1.00 96.25 266 SER A C 1
ATOM 2086 O O . SER A 1 266 ? -18.396 -3.091 6.285 1.00 96.25 266 SER A O 1
ATOM 2088 N N . ASP A 1 267 ? -20.260 -1.884 6.618 1.00 96.44 267 ASP A N 1
ATOM 2089 C CA . ASP A 1 267 ? -20.023 -0.936 5.531 1.00 96.44 267 ASP A CA 1
ATOM 2090 C C . ASP A 1 267 ? -18.754 -0.105 5.787 1.00 96.44 267 ASP A C 1
ATOM 2092 O O . ASP A 1 267 ? -18.005 0.219 4.865 1.00 96.44 267 ASP A O 1
ATOM 2096 N N . ILE A 1 268 ? -18.466 0.194 7.061 1.00 97.00 268 ILE A N 1
ATOM 2097 C CA . ILE A 1 268 ? -17.226 0.864 7.477 1.00 97.00 268 ILE A CA 1
ATOM 2098 C C . ILE A 1 268 ? -16.037 -0.090 7.312 1.00 97.00 268 ILE A C 1
ATOM 2100 O O . ILE A 1 268 ? -14.970 0.331 6.859 1.00 97.00 268 ILE A O 1
ATOM 2104 N N . VAL A 1 269 ? -16.209 -1.372 7.666 1.00 96.75 269 VAL A N 1
ATOM 2105 C CA . VAL A 1 269 ? -15.156 -2.383 7.497 1.00 96.75 269 VAL A CA 1
ATOM 2106 C C . VAL A 1 269 ? -14.777 -2.514 6.024 1.00 96.75 269 VAL A C 1
ATOM 2108 O O . VAL A 1 269 ? -13.597 -2.381 5.711 1.00 96.75 269 VAL A O 1
ATOM 2111 N N . ASP A 1 270 ? -15.752 -2.676 5.130 1.00 93.94 270 ASP A N 1
ATOM 2112 C CA . ASP A 1 270 ? -15.525 -2.837 3.688 1.00 93.94 270 ASP A CA 1
ATOM 2113 C C . ASP A 1 270 ? -14.896 -1.591 3.039 1.00 93.94 270 ASP A C 1
ATOM 2115 O O . ASP A 1 270 ? -14.164 -1.685 2.051 1.00 93.94 270 ASP A O 1
ATOM 2119 N N . ALA A 1 271 ? -15.166 -0.403 3.589 1.00 93.25 271 ALA A N 1
ATOM 2120 C CA . ALA A 1 271 ? -14.575 0.843 3.113 1.00 93.25 271 ALA A CA 1
ATOM 2121 C C . ALA A 1 271 ? -13.116 1.032 3.566 1.00 93.25 271 ALA A C 1
ATOM 2123 O O . ALA A 1 271 ? -12.320 1.647 2.846 1.00 93.25 271 ALA A O 1
ATOM 2124 N N . LEU A 1 272 ? -12.762 0.556 4.765 1.00 93.06 272 LEU A N 1
ATOM 2125 C CA . LEU A 1 272 ? -11.452 0.799 5.377 1.00 93.06 272 LEU A CA 1
ATOM 2126 C C . LEU A 1 272 ? -10.455 -0.349 5.203 1.00 93.06 272 LEU A C 1
ATOM 2128 O O . LEU A 1 272 ? -9.258 -0.074 5.049 1.00 93.06 272 LEU A O 1
ATOM 2132 N N . PHE A 1 273 ? -10.900 -1.602 5.257 1.00 92.06 273 PHE A N 1
ATOM 2133 C CA . PHE A 1 273 ? -10.048 -2.794 5.235 1.00 92.06 273 PHE A CA 1
ATOM 2134 C C . PHE A 1 273 ? -9.977 -3.424 3.832 1.00 92.06 273 PHE A C 1
ATOM 2136 O O . PHE A 1 273 ? -8.901 -3.948 3.462 1.00 92.06 273 PHE A O 1
#

pLDDT: mean 89.03, std 8.27, range [54.47, 97.88]

Foldseek 3Di:
DVLVVVLVVLLVVLQVLLVVVQVLLVLDPDPCRCVLSVLSVVLNVCSVVDDPVCNVVSSVVNVVSSVVSVVVSLVRLLQQFDDPLNVLSVQLVVLVVLLVQLVVLCDVCVPVPPHPVSNVVSVVSNVSSVVSNVVSVVPHCNVVCSVVLVFFAKKWKAWPVLHTLDIDGSDPDDDDPPSVVSNVVSVVQVVVCVVVVDPDTDQWDDDVQKIWGWDDDPTIIMITITRDPDPRVNVLSNVLVVVLCVVCVVCSVVPPPDSVVVVVSVVSVVSRD

Sequence (273 aa):
MHILWIKAGYVAMILALVAFYFAMERVLPYPTHHAFSISGIIIAALIIVSPSHLMVYLALTMTLITLFGIVLFFVHSRRGTTGEVRRDINRMTIGFFVAIIGFMGRADFVYYNISEFVYLAGAALLVLGLAVFGYVMVGSPAMAELDWRTHLIRLYVITKGGVLVYYHHFVDIQVKAQELTAAGISGIQSLMQEAMQSDAGLNHLSIGDYEILLAHSDDSTCVLLCTRPYRVLLNKVVDFSNQFQNLFDSELRSFGGDITPFKSASDIVDALF

Radius of gyration: 25.73 Å; chains: 1; bounding box: 59×43×75 Å

Secondary structure (DSSP, 8-state):
-HHHHHHHHHHHHHHHHHHHHHHHHTTS-SS-TTHHHHHHHHHHHHHHHS-HHHHHHHHHHHHHHHHHHHHHHHHHHHHH--HHHHHHHHHHHHHHHHHHHHHHHTSHHHHHHT-HHHHHHHHHHHHHHHHHHHHHHHH-GGGTTTTGGGGEEEEEEEETTS-EEEEEESS----S-HHHHHHHHHHHHHHHHHHHT-SS--SEEEETTEEEEEEE-SSEEEEEEESS--HHHHHHHHHHHHHHHHHHHHHHHT--S--GGGGGHHHHHHHH-